Protein AF-A0A9E5D5Z5-F1 (afdb_monomer)

Foldseek 3Di:
DLLLVLLLLVLCCLVPVVSVVCPVCSLVSLLVVLVVLVVVLCCCCVVPQNVDPCVLLQWDQDPVVRDIDRPFVCNNVLSVLSVVLNVLSVVLNVCSDPVNCVVCDPPRNVVSVVCSVSSLVSVLVSVCCVQPPRQDDDPPDDRDDHDPCNVVSVVSSVVSVVSVVVSVVVVVVVVVVVVVVD

Sequence (182 aa):
MLLYMALALGPAVRFMPRAGVFLRYRRELGIWFGIFAIAHTIIILDGWVLWDFYQFMGYQYIPAIDQTVRMESGFGMANILGLMAVLIALPLMATSTDWATRALGASAWKFIHYGSYTIFYAVALHTAYFLYIHYTMSFHRTVPDPNWFQIPFAVLTAALVAAQVGGFFKTVASHRRGARRA

Radius of gyration: 20.44 Å; Cα contacts (8 Å, |Δi|>4): 149; chains: 1; bounding box: 53×38×60 Å

Solvent-accessible surface area (backbone atoms only — not comparable to full-atom values): 9971 Å² total; per-residue (Å²): 108,46,60,56,53,40,55,43,50,60,36,43,28,75,78,38,63,80,52,50,73,58,54,75,49,34,59,59,31,44,39,52,36,37,52,51,46,52,52,51,49,51,49,42,36,63,75,70,32,63,77,36,69,52,43,48,46,22,33,47,75,39,78,94,74,74,43,75,43,73,80,39,89,62,42,24,59,33,44,51,31,44,52,52,27,44,63,56,32,48,60,46,41,74,47,69,42,74,66,44,40,64,74,56,31,71,67,57,42,47,56,56,52,53,46,55,58,56,30,48,57,27,42,51,52,26,51,46,38,61,68,69,52,69,62,46,86,46,100,89,52,83,60,68,81,83,63,81,60,46,63,59,50,51,52,54,51,52,50,48,52,51,39,49,53,52,46,49,53,53,52,55,52,50,51,56,55,51,68,73,74,110

Mean predicted aligned error: 4.46 Å

pLDDT: mean 93.33, std 5.99, range [57.66, 98.5]

Nearest PDB structures (foldseek):
  6hcy-assembly1_A  TM=6.129E-01  e=4.966E-02  Homo sapiens

Structure (mmCIF, N/CA/C/O backbone):
data_AF-A0A9E5D5Z5-F1
#
_entry.id   AF-A0A9E5D5Z5-F1
#
loop_
_atom_site.group_PDB
_atom_site.id
_atom_site.type_symbol
_atom_site.label_atom_id
_atom_site.label_alt_id
_atom_site.label_comp_id
_atom_site.label_asym_id
_atom_site.label_entity_id
_atom_site.label_seq_id
_atom_site.pdbx_PDB_ins_code
_atom_site.Cartn_x
_atom_site.Cartn_y
_atom_site.Cartn_z
_atom_site.occupancy
_atom_site.B_iso_or_equiv
_atom_site.auth_seq_id
_atom_site.auth_comp_id
_atom_site.auth_asym_id
_atom_site.auth_atom_id
_atom_site.pdbx_PDB_model_num
ATOM 1 N N . MET A 1 1 ? 5.394 -5.519 4.945 1.00 88.12 1 MET A N 1
ATOM 2 C CA . MET A 1 1 ? 5.258 -6.132 6.292 1.00 88.12 1 MET A CA 1
ATOM 3 C C . MET A 1 1 ? 4.646 -5.190 7.331 1.00 88.12 1 MET A C 1
ATOM 5 O O . MET A 1 1 ? 3.652 -5.567 7.934 1.00 88.12 1 MET A O 1
ATOM 9 N N . LEU A 1 2 ? 5.154 -3.963 7.517 1.00 95.25 2 LEU A N 1
ATOM 10 C CA . LEU A 1 2 ? 4.625 -3.003 8.511 1.00 95.25 2 LEU A CA 1
ATOM 11 C C . LEU A 1 2 ? 3.111 -2.743 8.389 1.00 95.25 2 LEU A C 1
ATOM 13 O O . LEU A 1 2 ? 2.386 -2.841 9.376 1.00 95.25 2 LEU A 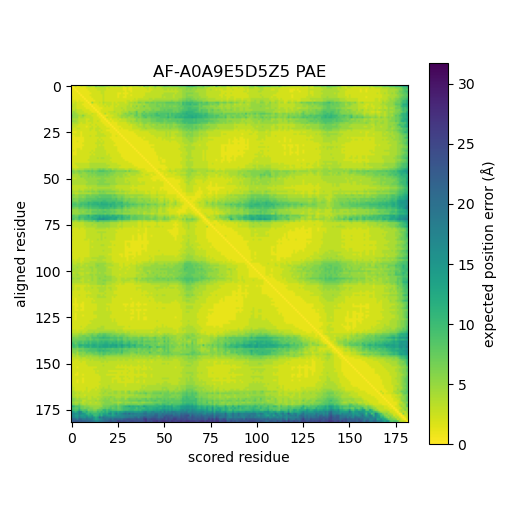O 1
ATOM 17 N N . LEU A 1 3 ? 2.620 -2.517 7.163 1.00 95.25 3 LEU A N 1
ATOM 18 C CA . LEU A 1 3 ? 1.189 -2.345 6.886 1.00 95.25 3 LEU A CA 1
ATOM 19 C C . LEU A 1 3 ? 0.346 -3.553 7.326 1.00 95.25 3 LEU A C 1
ATOM 21 O O . LEU A 1 3 ? -0.716 -3.387 7.920 1.00 95.25 3 LEU A O 1
ATOM 25 N N . TYR A 1 4 ? 0.837 -4.770 7.075 1.00 94.75 4 TYR A N 1
ATOM 26 C CA . TYR A 1 4 ? 0.142 -6.004 7.448 1.00 94.75 4 TYR A CA 1
ATOM 27 C C . TYR A 1 4 ? 0.024 -6.115 8.966 1.00 94.75 4 TYR A C 1
ATOM 29 O O . TYR A 1 4 ? -1.051 -6.427 9.465 1.00 94.75 4 TYR A O 1
ATOM 37 N N . MET A 1 5 ? 1.088 -5.785 9.705 1.00 94.88 5 MET A N 1
ATOM 38 C CA . MET A 1 5 ? 1.044 -5.750 11.168 1.00 94.88 5 MET A CA 1
ATOM 39 C C . MET A 1 5 ? 0.038 -4.705 11.667 1.00 94.88 5 MET A C 1
ATOM 41 O O . MET A 1 5 ? -0.834 -5.035 12.468 1.00 94.88 5 MET A O 1
ATOM 45 N N . ALA A 1 6 ? 0.080 -3.477 11.139 1.00 95.19 6 ALA A N 1
ATOM 46 C CA . ALA A 1 6 ? -0.838 -2.405 11.536 1.00 95.19 6 ALA A CA 1
ATOM 47 C C . ALA A 1 6 ? -2.323 -2.753 11.298 1.00 95.19 6 ALA A C 1
ATOM 49 O O . ALA A 1 6 ? -3.194 -2.360 12.085 1.00 95.19 6 ALA A O 1
ATOM 50 N N . LEU A 1 7 ? -2.622 -3.490 10.224 1.00 94.69 7 LEU A N 1
ATOM 51 C CA . LEU A 1 7 ? -3.979 -3.916 9.880 1.00 94.69 7 LEU A CA 1
ATOM 52 C C . LEU A 1 7 ? -4.413 -5.190 10.608 1.00 94.69 7 LEU A C 1
ATOM 54 O O . LEU A 1 7 ? -5.585 -5.295 10.965 1.00 94.69 7 LEU A O 1
ATOM 58 N N . ALA A 1 8 ? -3.497 -6.121 10.883 1.00 94.44 8 ALA A N 1
ATOM 59 C CA . ALA A 1 8 ? -3.785 -7.356 11.613 1.00 94.44 8 ALA A CA 1
ATOM 60 C C . ALA A 1 8 ? -4.204 -7.097 13.067 1.00 94.44 8 ALA A C 1
ATOM 62 O O . ALA A 1 8 ? -5.027 -7.834 13.610 1.00 94.44 8 ALA A O 1
ATOM 63 N N . LEU A 1 9 ? -3.702 -6.019 13.681 1.00 92.50 9 LEU A N 1
ATOM 64 C CA . LEU A 1 9 ? -4.048 -5.638 15.053 1.00 92.50 9 LEU A CA 1
ATOM 65 C C . LEU A 1 9 ? -5.561 -5.451 15.267 1.00 92.50 9 LEU A C 1
ATOM 67 O O . LEU A 1 9 ? -6.079 -5.818 16.319 1.00 92.50 9 LEU A O 1
ATOM 71 N N . GLY A 1 10 ? -6.293 -4.933 14.275 1.00 88.31 10 GLY A N 1
ATOM 72 C CA . GLY A 1 10 ? -7.742 -4.722 14.382 1.00 88.31 10 GLY A CA 1
ATOM 73 C C . GLY A 1 10 ? -8.525 -6.033 14.556 1.00 88.31 10 GLY A C 1
ATOM 74 O O . GLY A 1 10 ? -9.195 -6.214 15.578 1.00 88.31 10 GLY A O 1
ATOM 75 N N . PRO A 1 11 ? -8.450 -6.968 13.592 1.00 88.75 11 PRO A N 1
ATOM 76 C CA . PRO A 1 11 ? -9.036 -8.298 13.724 1.00 88.75 11 PRO A CA 1
ATOM 77 C C . PRO A 1 11 ? -8.491 -9.085 14.921 1.00 88.75 11 PRO A C 1
ATOM 79 O O . PRO A 1 11 ? -9.279 -9.719 15.622 1.00 88.75 11 PRO A O 1
ATOM 82 N N . ALA A 1 12 ? -7.186 -9.010 15.209 1.00 89.81 12 ALA A N 1
ATOM 83 C CA . ALA A 1 12 ? -6.567 -9.752 16.308 1.00 89.81 12 ALA A CA 1
ATOM 84 C C . ALA A 1 12 ? -7.240 -9.463 17.658 1.00 89.81 12 ALA A C 1
ATOM 86 O O . ALA A 1 12 ? -7.574 -10.396 18.384 1.00 89.81 12 ALA A O 1
ATOM 87 N N . VAL A 1 13 ? -7.540 -8.195 17.956 1.00 89.62 13 VAL A N 1
ATOM 88 C CA . VAL A 1 13 ? -8.229 -7.799 19.199 1.00 89.62 13 VAL A CA 1
ATOM 89 C C . VAL A 1 13 ? -9.655 -8.345 19.274 1.00 89.62 13 VAL A C 1
ATOM 91 O O . VAL A 1 13 ? -10.139 -8.666 20.359 1.00 89.62 13 VAL A O 1
ATOM 94 N N . ARG A 1 14 ? -10.337 -8.512 18.132 1.00 85.38 14 ARG A N 1
ATOM 95 C CA . ARG A 1 14 ? -11.689 -9.095 18.109 1.00 85.38 14 ARG A CA 1
ATOM 96 C C . ARG A 1 14 ? -11.686 -10.566 18.498 1.00 85.38 14 ARG A C 1
ATOM 98 O O . ARG A 1 14 ? -12.662 -11.021 19.095 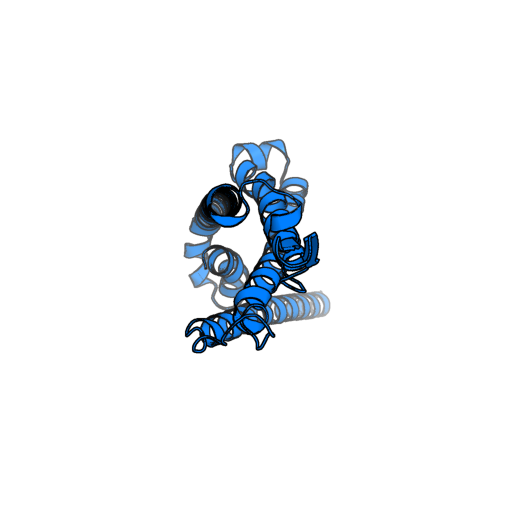1.00 85.38 14 ARG A O 1
ATOM 105 N N . PHE A 1 15 ? -10.654 -11.318 18.131 1.00 87.31 15 PHE A N 1
ATOM 106 C CA . PHE A 1 15 ? -10.542 -12.741 18.467 1.00 87.31 15 PHE A CA 1
ATOM 107 C C . PHE A 1 15 ? -9.870 -12.962 19.823 1.00 87.31 15 PHE A C 1
ATOM 109 O O . PHE A 1 15 ? -10.310 -13.818 20.584 1.00 87.31 15 PHE A O 1
ATOM 116 N N . MET A 1 16 ? -8.871 -12.146 20.153 1.00 89.81 16 MET A N 1
ATOM 117 C CA . MET A 1 16 ? -8.093 -12.222 21.382 1.00 89.81 16 MET A CA 1
ATOM 118 C C . MET A 1 16 ? -8.001 -10.832 22.034 1.00 89.81 16 MET A C 1
ATOM 120 O O . MET A 1 16 ? -7.098 -10.062 21.707 1.00 89.81 16 MET A O 1
ATOM 124 N N . PRO A 1 17 ? -8.876 -10.505 23.007 1.00 87.94 17 PRO A N 1
ATOM 125 C CA . PRO A 1 17 ? -8.892 -9.187 23.652 1.00 87.94 17 PRO A CA 1
ATOM 126 C C . PRO A 1 17 ? -7.551 -8.773 24.278 1.00 87.94 17 PRO A C 1
ATOM 128 O O . PRO A 1 17 ? -7.203 -7.595 24.270 1.00 87.94 17 PRO A O 1
ATOM 131 N N . ARG A 1 18 ? -6.748 -9.743 24.748 1.00 92.06 18 ARG A N 1
ATOM 132 C CA . ARG A 1 18 ? -5.392 -9.509 25.286 1.00 92.06 18 ARG A CA 1
ATOM 133 C C . ARG A 1 18 ? -4.438 -8.859 24.276 1.00 92.06 18 ARG A C 1
ATOM 135 O O . ARG A 1 18 ? -3.531 -8.141 24.684 1.00 92.06 18 ARG A O 1
ATOM 142 N N . ALA A 1 19 ? -4.669 -9.037 22.973 1.00 90.38 19 ALA A N 1
ATOM 143 C CA . ALA A 1 19 ? -3.894 -8.371 21.927 1.00 90.38 19 ALA A CA 1
ATOM 144 C C . ALA A 1 19 ? -4.077 -6.840 21.927 1.00 90.38 19 ALA A C 1
ATOM 146 O O . ALA A 1 19 ? -3.319 -6.137 21.260 1.00 90.38 19 ALA A O 1
ATOM 147 N N . GLY A 1 20 ? -5.045 -6.308 22.689 1.00 90.06 20 GLY A N 1
ATOM 148 C CA . GLY A 1 20 ? -5.313 -4.874 22.806 1.00 90.06 20 GLY A CA 1
ATOM 149 C C . GLY A 1 20 ? -4.102 -4.056 23.254 1.00 90.06 20 GLY A C 1
ATOM 150 O O . GLY A 1 20 ? -3.963 -2.911 22.836 1.00 90.06 20 GLY A O 1
ATOM 151 N N . VAL A 1 21 ? -3.175 -4.658 24.008 1.00 93.00 21 VAL A N 1
ATOM 152 C CA . VAL A 1 21 ? -1.918 -4.013 24.429 1.00 93.00 21 VAL A CA 1
ATOM 153 C C . VAL A 1 21 ? -1.089 -3.545 23.230 1.00 93.00 21 VAL A C 1
ATOM 155 O O . VAL A 1 21 ? -0.435 -2.508 23.300 1.00 93.00 21 VAL A O 1
ATOM 158 N N . PHE A 1 22 ? -1.147 -4.262 22.104 1.00 93.94 22 PHE A N 1
ATOM 159 C CA . PHE A 1 22 ? -0.379 -3.923 20.908 1.00 93.94 22 PHE A CA 1
ATOM 160 C C . PHE A 1 22 ? -1.012 -2.814 20.062 1.00 93.94 22 PHE A C 1
ATOM 162 O O . PHE A 1 22 ? -0.335 -2.264 19.196 1.00 93.94 22 PHE A O 1
ATOM 169 N N . LEU A 1 23 ? -2.269 -2.428 20.321 1.00 91.81 23 LEU A N 1
ATOM 170 C CA . LEU A 1 23 ? -2.923 -1.329 19.599 1.00 91.81 23 LEU A CA 1
ATOM 171 C C . LEU A 1 23 ? -2.164 -0.010 19.731 1.00 91.81 23 LEU A C 1
ATOM 173 O O . LEU A 1 23 ? -2.209 0.796 18.802 1.00 91.81 23 LEU A O 1
ATOM 177 N N . ARG A 1 24 ? -1.441 0.182 20.843 1.00 92.75 24 ARG A N 1
ATOM 178 C CA . ARG A 1 24 ? -0.617 1.374 21.059 1.00 92.75 24 ARG A CA 1
ATOM 179 C C . ARG A 1 24 ? 0.425 1.577 19.965 1.00 92.75 24 ARG A C 1
ATOM 181 O O . ARG A 1 24 ? 0.663 2.717 19.630 1.00 92.75 24 ARG A O 1
ATOM 188 N N . TYR A 1 25 ? 0.942 0.492 19.374 1.00 95.06 25 TYR A N 1
ATOM 189 C CA . TYR A 1 25 ? 1.969 0.523 18.325 1.00 95.06 25 TYR A CA 1
ATOM 190 C C . TYR A 1 25 ? 1.410 0.727 16.911 1.00 95.06 25 TYR A C 1
ATOM 192 O O . TYR A 1 25 ? 2.160 0.810 15.936 1.00 95.06 25 TYR A O 1
ATOM 200 N N . ARG A 1 26 ? 0.080 0.732 16.746 1.00 94.81 26 ARG A N 1
ATOM 201 C CA . ARG A 1 26 ? -0.548 0.789 15.419 1.00 94.81 26 ARG A CA 1
ATOM 202 C C . ARG A 1 26 ? -0.194 2.080 14.680 1.00 94.81 26 ARG A C 1
ATOM 204 O O . ARG A 1 26 ? -0.072 2.058 13.456 1.00 94.81 26 ARG A O 1
ATOM 211 N N . ARG A 1 27 ? -0.057 3.188 15.412 1.00 94.50 27 ARG A N 1
ATOM 212 C CA . ARG A 1 27 ? 0.261 4.505 14.849 1.00 94.50 27 ARG A CA 1
ATOM 213 C C . ARG A 1 27 ? 1.695 4.530 14.327 1.00 94.50 27 ARG A C 1
ATOM 215 O O . ARG A 1 27 ? 1.919 4.886 13.177 1.00 94.50 27 ARG A O 1
ATOM 222 N N . GLU A 1 28 ? 2.637 4.078 15.138 1.00 96.50 28 GLU A N 1
ATOM 223 C CA . GLU A 1 28 ? 4.066 4.018 14.844 1.00 96.50 28 GLU A CA 1
ATOM 224 C C . GLU A 1 28 ? 4.329 3.094 13.656 1.00 96.50 28 GLU A C 1
ATOM 226 O O . GLU A 1 28 ? 5.042 3.475 12.732 1.00 96.50 28 GLU A O 1
ATOM 231 N N . LEU A 1 29 ? 3.689 1.918 13.618 1.00 97.25 29 LEU A N 1
ATOM 232 C CA . LEU A 1 29 ? 3.767 1.008 12.471 1.00 97.25 29 LEU A CA 1
ATOM 233 C C . LEU A 1 29 ? 3.272 1.667 11.174 1.00 97.25 29 LEU A C 1
ATOM 235 O O . LEU A 1 29 ? 3.865 1.453 10.117 1.00 97.25 29 LEU A O 1
ATOM 239 N N . GLY A 1 30 ? 2.199 2.459 11.249 1.00 97.06 30 GLY A N 1
ATOM 240 C CA . GLY A 1 30 ? 1.661 3.205 10.110 1.00 97.06 30 GLY A CA 1
ATOM 241 C C . GLY A 1 30 ? 2.592 4.321 9.631 1.00 97.06 30 GLY A C 1
ATOM 242 O O . GLY A 1 30 ? 2.800 4.459 8.427 1.00 97.06 30 GLY A O 1
ATOM 243 N N . ILE A 1 31 ? 3.194 5.071 10.557 1.00 97.56 31 ILE A N 1
ATOM 244 C CA . ILE A 1 31 ? 4.158 6.134 10.238 1.00 97.56 31 ILE A CA 1
ATOM 245 C C . ILE A 1 31 ? 5.408 5.541 9.588 1.00 97.56 31 ILE A C 1
ATOM 247 O O . ILE A 1 31 ? 5.799 5.977 8.509 1.00 97.56 31 ILE A O 1
ATOM 251 N N . TRP A 1 32 ? 5.993 4.499 10.185 1.00 98.19 32 TRP A N 1
ATOM 252 C CA . TRP A 1 32 ? 7.156 3.825 9.605 1.00 98.19 32 TRP A CA 1
ATOM 253 C C . TRP A 1 32 ? 6.845 3.216 8.242 1.00 98.19 32 TRP A C 1
ATOM 255 O O . TRP A 1 32 ? 7.664 3.318 7.334 1.00 98.19 32 TRP A O 1
ATOM 265 N N . PHE A 1 33 ? 5.656 2.633 8.062 1.00 98.12 33 PHE A N 1
ATOM 266 C CA . PHE A 1 33 ? 5.207 2.199 6.741 1.00 98.12 33 PHE A CA 1
ATOM 267 C C . PHE A 1 33 ? 5.228 3.355 5.729 1.00 98.12 33 PHE A C 1
ATOM 269 O O . PHE A 1 33 ? 5.775 3.176 4.645 1.00 98.12 33 PHE A O 1
ATOM 276 N N . GLY A 1 34 ? 4.685 4.524 6.086 1.00 98.00 34 GLY A N 1
ATOM 277 C CA . GLY A 1 34 ? 4.695 5.712 5.228 1.00 98.00 34 GLY A CA 1
ATOM 278 C C . GLY A 1 34 ? 6.111 6.170 4.869 1.00 98.00 34 GLY A C 1
ATOM 279 O O . GLY A 1 34 ? 6.409 6.354 3.692 1.00 98.00 34 GLY A O 1
ATOM 280 N N . ILE A 1 35 ? 7.005 6.261 5.858 1.00 98.44 35 ILE A N 1
ATOM 281 C CA . ILE A 1 35 ? 8.416 6.632 5.654 1.00 98.44 35 ILE A CA 1
ATOM 282 C C . ILE A 1 35 ? 9.102 5.663 4.684 1.00 98.44 35 ILE A C 1
ATOM 284 O O . ILE A 1 35 ? 9.705 6.097 3.704 1.00 98.44 35 ILE A O 1
ATOM 288 N N . PHE A 1 36 ? 8.980 4.351 4.910 1.00 98.31 36 PHE A N 1
ATOM 289 C CA . PHE A 1 36 ? 9.584 3.355 4.022 1.00 98.31 36 PHE A CA 1
ATOM 290 C C . PHE A 1 36 ? 8.957 3.351 2.627 1.00 98.31 36 PHE A C 1
ATOM 292 O O . PHE A 1 36 ? 9.668 3.114 1.656 1.00 98.31 36 PHE A O 1
ATOM 299 N N . ALA A 1 37 ? 7.659 3.635 2.501 1.00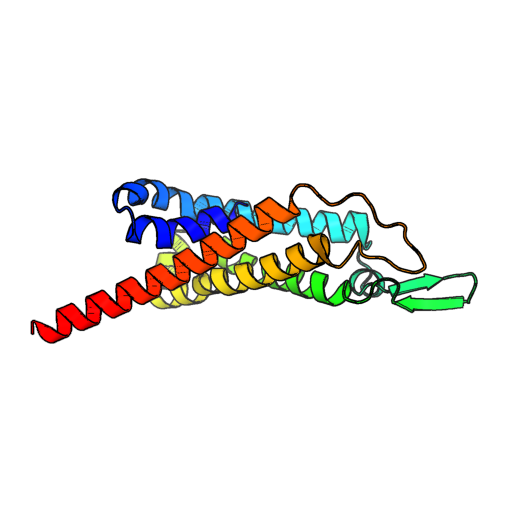 98.19 37 ALA A N 1
ATOM 300 C CA . ALA A 1 37 ? 6.999 3.741 1.203 1.00 98.19 37 ALA A CA 1
ATOM 301 C C . ALA A 1 37 ? 7.511 4.953 0.401 1.00 98.19 37 ALA A C 1
ATOM 303 O O . ALA A 1 37 ? 7.761 4.828 -0.798 1.00 98.19 37 ALA A O 1
ATOM 304 N N . ILE A 1 38 ? 7.739 6.096 1.058 1.00 98.31 38 ILE A N 1
ATOM 305 C CA . ILE A 1 38 ? 8.357 7.280 0.437 1.00 98.31 38 ILE A CA 1
ATOM 306 C C . ILE A 1 38 ? 9.792 6.967 0.016 1.00 98.31 38 ILE A C 1
ATOM 308 O O . ILE A 1 38 ? 10.144 7.184 -1.140 1.00 98.31 38 ILE A O 1
ATOM 312 N N . ALA A 1 39 ? 10.602 6.412 0.922 1.00 98.31 39 ALA A N 1
ATOM 313 C CA . ALA A 1 39 ? 11.986 6.054 0.626 1.00 98.31 39 ALA A CA 1
ATOM 314 C C . ALA A 1 39 ? 12.072 5.069 -0.548 1.00 98.31 39 ALA A C 1
ATOM 316 O O . ALA A 1 39 ? 12.823 5.298 -1.489 1.00 98.31 39 ALA A O 1
ATOM 317 N N . HIS A 1 40 ? 11.245 4.020 -0.540 1.00 97.25 40 HIS A N 1
ATOM 318 C CA . HIS A 1 40 ? 11.133 3.080 -1.652 1.00 97.25 40 HIS A CA 1
ATOM 319 C C . HIS A 1 40 ? 10.786 3.792 -2.966 1.00 97.25 40 HIS A C 1
ATOM 321 O O . HIS A 1 40 ? 11.447 3.558 -3.970 1.00 97.25 40 HIS A O 1
ATOM 327 N N . THR A 1 41 ? 9.806 4.699 -2.952 1.00 97.44 41 THR A N 1
ATOM 328 C CA . THR A 1 41 ? 9.408 5.460 -4.146 1.00 97.44 41 THR A CA 1
ATOM 329 C C . THR A 1 41 ? 10.564 6.287 -4.696 1.00 97.44 41 THR A C 1
ATOM 331 O O . THR A 1 41 ? 10.814 6.244 -5.895 1.00 97.44 41 THR A O 1
ATOM 334 N N . ILE A 1 42 ? 11.301 6.990 -3.833 1.00 97.62 42 ILE A N 1
ATOM 335 C CA . ILE A 1 42 ? 12.465 7.790 -4.238 1.00 97.62 42 ILE A CA 1
ATOM 336 C C . ILE A 1 42 ? 13.542 6.894 -4.855 1.00 97.62 42 ILE A C 1
ATOM 338 O O . ILE A 1 42 ? 14.045 7.212 -5.925 1.00 97.62 42 ILE A O 1
ATOM 342 N N . ILE A 1 43 ? 13.845 5.750 -4.233 1.00 97.19 43 ILE A N 1
ATOM 343 C CA . ILE A 1 43 ? 14.833 4.792 -4.754 1.00 97.19 43 ILE A CA 1
ATOM 344 C C . ILE A 1 43 ? 14.434 4.283 -6.144 1.00 97.19 43 ILE A C 1
ATOM 346 O O . ILE A 1 43 ? 15.295 4.139 -7.004 1.00 97.19 43 ILE A O 1
ATOM 350 N N . ILE A 1 44 ? 13.147 4.023 -6.391 1.00 95.31 44 ILE A N 1
ATOM 351 C CA . ILE A 1 44 ? 12.684 3.585 -7.714 1.00 95.31 44 ILE A CA 1
ATOM 352 C C . ILE A 1 44 ? 12.736 4.727 -8.734 1.00 95.31 44 ILE A C 1
ATOM 354 O O . ILE A 1 44 ? 13.218 4.515 -9.847 1.00 95.31 44 ILE A O 1
ATOM 358 N N . LEU A 1 45 ? 12.264 5.922 -8.370 1.00 95.44 45 LEU A N 1
ATOM 359 C CA . LEU A 1 45 ? 12.246 7.079 -9.268 1.00 95.44 45 LEU A CA 1
ATOM 360 C C . LEU A 1 45 ? 13.651 7.510 -9.679 1.00 95.44 45 LEU A C 1
ATOM 362 O O . LEU A 1 45 ? 13.878 7.751 -10.859 1.00 95.44 45 LEU A O 1
ATOM 366 N N . ASP A 1 46 ? 14.578 7.559 -8.730 1.00 95.75 46 ASP A N 1
ATOM 367 C CA . ASP A 1 46 ? 15.942 8.022 -8.964 1.00 95.75 46 ASP A CA 1
ATOM 368 C C . ASP A 1 46 ? 16.867 6.900 -9.447 1.00 95.75 46 ASP A C 1
ATOM 370 O O . ASP A 1 46 ? 17.672 7.098 -10.345 1.00 95.75 46 ASP A O 1
ATOM 374 N N . GLY A 1 47 ? 16.734 5.697 -8.886 1.00 92.12 47 GLY A N 1
ATOM 375 C CA . GLY A 1 47 ? 17.651 4.590 -9.156 1.00 92.12 47 GLY A CA 1
ATOM 376 C C . GLY A 1 47 ? 17.258 3.697 -10.329 1.00 92.12 47 GLY A C 1
ATOM 377 O O . GLY A 1 47 ? 18.130 3.024 -10.876 1.00 92.12 47 GLY A O 1
ATOM 378 N N . TRP A 1 48 ? 15.975 3.650 -10.712 1.00 90.25 48 TRP A N 1
ATOM 379 C CA . TRP A 1 48 ? 15.510 2.722 -11.750 1.00 90.25 48 TRP A CA 1
ATOM 380 C C . TRP A 1 48 ? 14.905 3.408 -12.970 1.00 90.25 48 TRP A C 1
ATOM 382 O O . TRP A 1 48 ? 15.321 3.109 -14.084 1.00 90.25 48 TRP A O 1
ATOM 392 N N . VAL A 1 49 ? 13.937 4.309 -12.777 1.00 93.00 49 VAL A N 1
ATOM 393 C CA . VAL A 1 49 ? 13.219 4.949 -13.900 1.00 93.00 49 VAL A CA 1
ATOM 394 C C . VAL A 1 49 ? 13.731 6.350 -14.234 1.00 93.00 49 VAL A C 1
ATOM 396 O O . VAL A 1 49 ? 13.232 6.964 -15.169 1.00 93.00 49 VAL A O 1
ATOM 399 N N . LEU A 1 50 ? 14.719 6.855 -13.486 1.00 94.12 50 LEU A N 1
ATOM 400 C CA . LEU A 1 50 ? 15.426 8.120 -13.731 1.00 94.12 50 LEU A CA 1
ATOM 401 C C . LEU A 1 50 ? 14.492 9.324 -13.943 1.00 94.12 50 LEU A C 1
ATOM 403 O O . LEU A 1 50 ? 14.744 10.173 -14.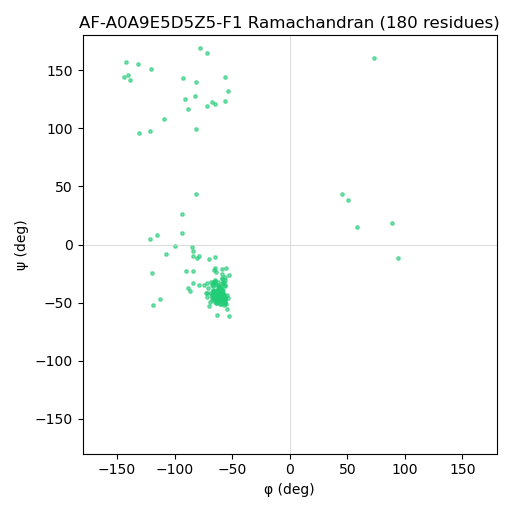795 1.00 94.12 50 LEU A O 1
ATOM 407 N N . TRP A 1 51 ? 13.395 9.383 -13.184 1.00 94.75 51 TRP A N 1
ATOM 408 C CA . TRP A 1 51 ? 12.348 10.408 -13.306 1.00 94.75 51 TRP A CA 1
ATOM 409 C C . TRP A 1 51 ? 11.682 10.498 -14.693 1.00 94.75 51 TRP A C 1
ATOM 411 O O . TRP A 1 51 ? 10.966 11.460 -14.976 1.00 94.75 51 TRP A O 1
ATOM 421 N N . ASP A 1 52 ? 11.855 9.485 -15.543 1.00 95.44 52 ASP A N 1
ATOM 422 C CA . ASP A 1 52 ? 11.270 9.423 -16.875 1.00 95.44 52 ASP A CA 1
ATOM 423 C C . ASP A 1 52 ? 9.896 8.736 -16.851 1.00 95.44 52 ASP A C 1
ATOM 425 O O . ASP A 1 52 ? 9.723 7.602 -16.388 1.00 95.44 52 ASP A O 1
ATOM 429 N N . PHE A 1 53 ? 8.888 9.434 -17.376 1.00 94.06 53 PHE A N 1
ATOM 430 C CA . PHE A 1 53 ? 7.512 8.940 -17.389 1.00 94.06 53 PHE A CA 1
ATOM 431 C C . PHE A 1 53 ? 7.328 7.710 -18.291 1.00 94.06 53 PHE A C 1
ATOM 433 O O . PHE A 1 53 ? 6.556 6.810 -17.951 1.00 94.06 53 PHE A O 1
ATOM 440 N N . TYR A 1 54 ? 8.028 7.632 -19.424 1.00 94.56 54 TYR A N 1
ATOM 441 C CA . TYR A 1 54 ? 7.935 6.487 -20.330 1.00 94.56 54 TYR A CA 1
ATOM 442 C C . TYR A 1 54 ? 8.508 5.233 -19.668 1.00 94.56 54 TYR A C 1
ATOM 444 O O . TYR A 1 54 ? 7.838 4.196 -19.652 1.00 94.56 54 TYR A O 1
ATOM 452 N N . GLN A 1 55 ? 9.675 5.337 -19.033 1.00 93.94 55 GLN A N 1
ATOM 453 C CA . GLN A 1 55 ? 10.277 4.243 -18.269 1.00 93.94 55 GLN A CA 1
ATOM 454 C C . GLN A 1 55 ? 9.405 3.831 -17.083 1.00 93.94 55 GLN A C 1
ATOM 456 O O . GLN A 1 55 ? 9.167 2.638 -16.887 1.00 93.94 55 GLN A O 1
ATOM 461 N N . PHE A 1 56 ? 8.832 4.793 -16.350 1.00 95.06 56 PHE A N 1
ATOM 462 C CA . PHE A 1 56 ? 7.853 4.520 -15.293 1.00 95.06 56 PHE A CA 1
ATOM 463 C C . PHE A 1 56 ? 6.648 3.720 -15.807 1.00 95.06 56 PHE A C 1
ATOM 465 O O . PHE A 1 56 ? 6.130 2.844 -15.111 1.00 95.06 56 PHE A O 1
ATOM 472 N N . MET A 1 57 ? 6.229 3.963 -17.047 1.00 95.62 57 MET A N 1
ATOM 473 C CA . MET A 1 57 ? 5.140 3.238 -17.700 1.00 95.62 57 MET A CA 1
ATOM 474 C C . MET A 1 57 ? 5.573 1.918 -18.371 1.00 95.62 57 MET A C 1
ATOM 476 O O . MET A 1 57 ? 4.714 1.180 -18.861 1.00 95.62 57 MET A O 1
ATOM 480 N N . GLY A 1 58 ? 6.866 1.576 -18.344 1.00 93.38 58 GLY A N 1
ATOM 481 C CA . GLY A 1 58 ? 7.428 0.335 -18.894 1.00 93.38 58 GLY A CA 1
ATOM 482 C C . GLY A 1 58 ? 7.838 0.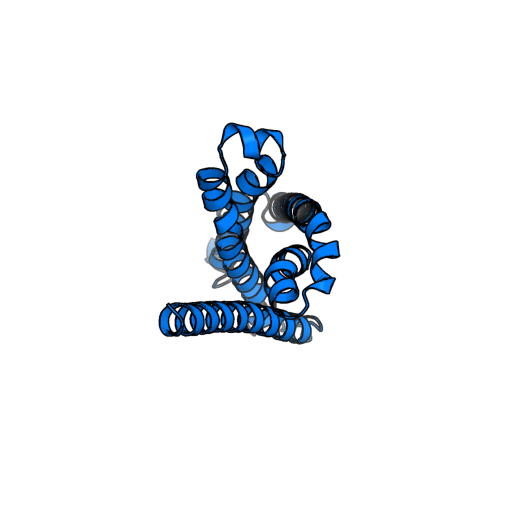416 -20.366 1.00 93.38 58 GLY A C 1
ATOM 483 O O . GLY A 1 58 ? 7.965 -0.620 -21.025 1.00 93.38 58 GLY A O 1
ATOM 484 N N . TYR A 1 59 ? 8.007 1.627 -20.894 1.00 94.12 59 TYR A N 1
ATOM 485 C CA . TYR A 1 59 ? 8.506 1.875 -22.242 1.00 94.12 59 TYR A CA 1
ATOM 486 C C . TYR A 1 59 ? 10.019 2.075 -22.244 1.00 94.12 59 TYR A C 1
ATOM 488 O O . TYR A 1 59 ? 10.579 2.682 -21.333 1.00 94.12 59 TYR A O 1
ATOM 496 N N . GLN A 1 60 ? 10.671 1.579 -23.291 1.00 92.62 60 GLN A N 1
ATOM 497 C CA . GLN A 1 60 ? 12.099 1.763 -23.524 1.00 92.62 60 GLN A CA 1
ATOM 498 C C . GLN A 1 60 ? 12.347 2.038 -25.006 1.00 92.62 60 GLN A C 1
ATOM 500 O O . GLN A 1 60 ? 11.693 1.456 -25.874 1.00 92.62 60 GLN A O 1
ATOM 505 N N . TYR A 1 61 ? 13.291 2.931 -25.286 1.00 92.75 61 TYR A N 1
ATOM 506 C CA . TYR A 1 61 ? 13.762 3.191 -26.640 1.00 92.75 61 TYR A CA 1
ATOM 507 C C . TYR A 1 61 ? 14.800 2.139 -27.038 1.00 92.75 61 TYR A C 1
ATOM 509 O O . TYR A 1 61 ? 15.76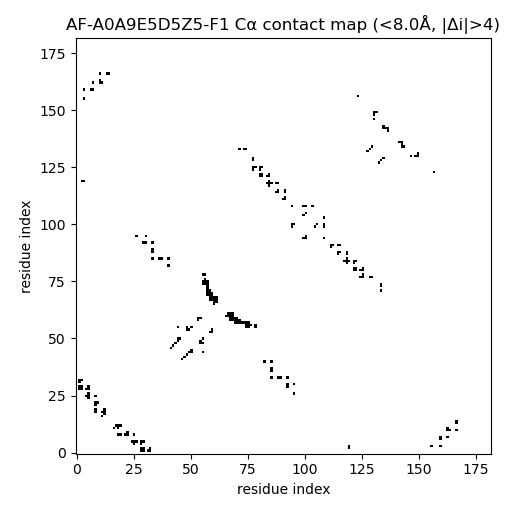6 1.917 -26.305 1.00 92.75 61 TYR A O 1
ATOM 517 N N . ILE A 1 62 ? 14.602 1.493 -28.188 1.00 92.50 62 ILE A N 1
ATOM 518 C CA . ILE A 1 62 ? 15.530 0.501 -28.738 1.00 92.50 62 ILE A CA 1
ATOM 519 C C . ILE A 1 62 ? 16.220 1.095 -29.972 1.00 92.50 62 ILE A C 1
ATOM 521 O O . ILE A 1 62 ? 15.595 1.166 -31.033 1.00 92.50 62 ILE A O 1
ATOM 525 N N . PRO A 1 63 ? 17.523 1.439 -29.885 1.00 94.38 63 PRO A N 1
ATOM 526 C CA . PRO A 1 63 ? 18.259 2.033 -31.003 1.00 94.38 63 PRO A CA 1
ATOM 527 C C . PRO A 1 63 ? 18.283 1.160 -32.263 1.00 94.38 63 PRO A C 1
ATOM 529 O O . PRO A 1 63 ? 18.259 1.675 -33.372 1.00 94.38 63 PRO A O 1
ATOM 532 N N . ALA A 1 64 ? 18.290 -0.169 -32.107 1.00 94.19 64 ALA A N 1
ATOM 533 C CA . ALA A 1 64 ? 18.364 -1.112 -33.227 1.00 94.19 64 ALA A CA 1
ATOM 534 C C . ALA A 1 64 ? 17.147 -1.068 -34.170 1.00 94.19 64 ALA A C 1
ATOM 536 O O . ALA A 1 64 ? 17.261 -1.476 -35.323 1.00 94.19 64 ALA A O 1
ATOM 537 N N . ILE A 1 65 ? 15.994 -0.602 -33.683 1.00 93.94 65 ILE A N 1
ATOM 538 C CA . ILE A 1 65 ? 14.753 -0.479 -34.464 1.00 93.94 65 ILE A CA 1
ATOM 539 C C . ILE A 1 65 ? 14.224 0.959 -34.498 1.00 93.94 65 ILE A C 1
ATOM 541 O O . ILE A 1 65 ? 13.134 1.177 -35.015 1.00 93.94 65 ILE A O 1
ATOM 545 N N . ASP A 1 66 ? 14.978 1.908 -33.931 1.00 94.81 66 ASP A N 1
ATOM 546 C CA . ASP A 1 66 ? 14.632 3.329 -33.793 1.00 94.81 66 ASP A CA 1
ATOM 547 C C . ASP A 1 66 ? 13.194 3.572 -33.296 1.00 94.81 66 ASP A C 1
ATOM 549 O O . ASP A 1 66 ? 12.441 4.393 -33.819 1.00 94.81 66 ASP A O 1
ATOM 553 N N . GLN A 1 67 ? 12.767 2.796 -32.297 1.00 95.06 67 GLN A N 1
ATOM 554 C CA . GLN A 1 67 ? 11.399 2.847 -31.781 1.00 95.06 67 GLN A CA 1
ATOM 555 C C . GLN A 1 67 ? 11.351 2.720 -30.263 1.00 95.06 67 GLN A C 1
ATOM 557 O O . GLN A 1 67 ? 12.113 1.974 -29.644 1.00 95.06 67 GLN A O 1
ATOM 562 N N . THR A 1 68 ? 10.384 3.420 -29.670 1.00 93.94 68 THR A N 1
ATOM 563 C CA . THR A 1 68 ? 10.000 3.249 -28.269 1.00 93.94 68 THR A CA 1
ATOM 564 C C . THR A 1 68 ? 8.945 2.163 -28.169 1.00 93.94 68 THR A C 1
ATOM 566 O O . THR A 1 68 ? 7.835 2.304 -28.683 1.00 93.94 68 THR A O 1
ATOM 569 N N . VAL A 1 69 ? 9.280 1.082 -27.477 1.00 92.31 69 VAL A N 1
ATOM 570 C CA . VAL A 1 69 ? 8.409 -0.083 -27.326 1.00 92.31 69 VAL A CA 1
ATOM 571 C C . VAL A 1 69 ? 8.102 -0.332 -25.858 1.00 92.31 69 VAL A C 1
ATOM 573 O O . VAL A 1 69 ? 8.890 -0.015 -24.965 1.00 92.31 69 VAL A O 1
ATOM 576 N N . ARG A 1 70 ? 6.930 -0.908 -25.590 1.00 91.44 70 ARG A N 1
ATOM 577 C CA . ARG A 1 70 ? 6.570 -1.339 -24.239 1.00 91.44 70 ARG A CA 1
ATOM 578 C C . ARG A 1 70 ? 7.211 -2.691 -23.959 1.00 91.44 70 ARG A C 1
ATOM 580 O O . ARG A 1 70 ? 6.671 -3.718 -24.364 1.00 91.44 70 ARG A O 1
ATOM 587 N N . MET A 1 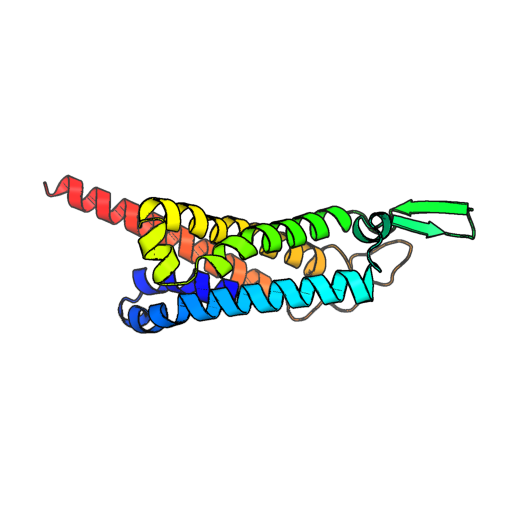71 ? 8.332 -2.672 -23.250 1.00 88.00 71 MET A N 1
ATOM 588 C CA . MET A 1 71 ? 9.084 -3.880 -22.906 1.00 88.00 71 MET A CA 1
ATOM 589 C C . MET A 1 71 ? 8.373 -4.716 -21.846 1.00 88.00 71 MET A C 1
ATOM 591 O O . MET A 1 71 ? 8.419 -5.940 -21.882 1.00 88.00 71 MET A O 1
ATOM 595 N N . GLU A 1 72 ? 7.667 -4.065 -20.923 1.00 84.75 72 GLU A N 1
ATOM 596 C CA . GLU A 1 72 ? 7.071 -4.729 -19.766 1.00 84.75 72 GLU A CA 1
ATOM 597 C C . GLU A 1 72 ? 5.556 -4.521 -19.727 1.00 84.75 72 GLU A C 1
ATOM 599 O O . GLU A 1 72 ? 5.046 -3.500 -19.252 1.00 84.75 72 GLU A O 1
ATOM 604 N N . SER A 1 73 ? 4.804 -5.504 -20.224 1.00 85.50 73 SER A N 1
ATOM 605 C CA . SER A 1 73 ? 3.343 -5.462 -20.144 1.00 85.50 73 SER A CA 1
ATOM 606 C C . SER A 1 73 ? 2.885 -5.531 -18.683 1.00 85.50 73 SER A C 1
ATOM 608 O O . SER A 1 73 ? 3.177 -6.488 -17.975 1.00 85.50 73 SER A O 1
ATOM 610 N N . GLY A 1 74 ? 2.153 -4.511 -18.227 1.00 90.38 74 GLY A N 1
ATOM 611 C CA . GLY A 1 74 ? 1.631 -4.421 -16.858 1.00 90.38 74 GLY A CA 1
ATOM 612 C C . GLY A 1 74 ? 2.508 -3.652 -15.865 1.00 90.38 74 GLY A C 1
ATOM 613 O O . GLY A 1 74 ? 2.007 -3.275 -14.807 1.00 90.38 74 GLY A O 1
ATOM 614 N N . PHE A 1 75 ? 3.755 -3.321 -16.218 1.00 94.00 75 PHE A N 1
ATOM 615 C CA . PHE A 1 75 ? 4.684 -2.622 -15.319 1.00 94.00 75 PHE A CA 1
ATOM 616 C C . PHE A 1 75 ? 4.180 -1.234 -14.926 1.00 94.00 75 PHE A C 1
ATOM 618 O O . PHE A 1 75 ? 4.069 -0.935 -13.740 1.00 94.00 75 PHE A O 1
ATOM 625 N N . GLY A 1 76 ? 3.747 -0.434 -15.906 1.00 95.31 76 GLY A N 1
ATOM 626 C CA . GLY A 1 76 ? 3.149 0.873 -15.634 1.00 95.31 76 GLY A CA 1
ATOM 627 C C . GLY A 1 76 ? 1.915 0.799 -14.727 1.00 95.31 76 GLY A C 1
ATOM 628 O O . GLY A 1 76 ? 1.773 1.609 -13.818 1.00 95.31 76 GLY A O 1
ATOM 629 N N . MET A 1 77 ? 1.049 -0.210 -14.898 1.00 95.94 77 MET A N 1
ATOM 630 C CA . MET A 1 77 ? -0.125 -0.384 -14.027 1.00 95.94 77 MET A CA 1
ATOM 631 C C . MET A 1 77 ? 0.279 -0.706 -12.586 1.00 95.94 77 MET A C 1
ATOM 633 O O . MET A 1 77 ? -0.274 -0.131 -11.648 1.00 95.94 77 MET A O 1
ATOM 637 N N . ALA A 1 78 ? 1.262 -1.589 -12.396 1.00 97.06 78 ALA A N 1
ATOM 638 C CA . ALA A 1 78 ? 1.786 -1.893 -11.070 1.00 97.06 78 ALA A CA 1
ATOM 639 C C . ALA A 1 78 ? 2.412 -0.652 -10.419 1.00 97.06 78 ALA A C 1
ATOM 641 O O . ALA A 1 78 ? 2.163 -0.389 -9.241 1.00 97.06 78 ALA A O 1
ATOM 642 N N . ASN A 1 79 ? 3.156 0.152 -11.177 1.00 97.06 79 ASN A N 1
ATOM 643 C CA . ASN A 1 79 ? 3.752 1.390 -10.681 1.00 97.06 79 ASN A CA 1
ATOM 644 C C . ASN A 1 79 ? 2.697 2.435 -10.297 1.00 97.06 79 ASN A C 1
ATOM 646 O O . ASN A 1 79 ? 2.819 3.054 -9.241 1.00 97.06 79 ASN A O 1
ATOM 650 N N . ILE A 1 80 ? 1.614 2.571 -11.069 1.00 97.62 80 ILE A N 1
ATOM 651 C CA . ILE A 1 80 ? 0.473 3.433 -10.717 1.00 97.62 80 ILE A CA 1
ATOM 652 C C . ILE A 1 80 ? -0.169 2.987 -9.398 1.00 97.62 80 ILE A C 1
ATOM 654 O O . ILE A 1 80 ? -0.466 3.832 -8.556 1.00 97.62 80 ILE A O 1
ATOM 658 N N . LEU A 1 81 ? -0.351 1.680 -9.173 1.00 98.31 81 LEU A N 1
ATOM 659 C CA . LEU A 1 81 ? -0.874 1.173 -7.898 1.00 98.31 81 LEU A CA 1
ATOM 660 C C . LEU A 1 81 ? 0.051 1.514 -6.720 1.00 98.31 81 LEU A C 1
ATOM 662 O O . LEU A 1 81 ? -0.433 1.925 -5.664 1.00 98.31 81 LEU A O 1
ATOM 666 N N . GLY A 1 82 ? 1.368 1.382 -6.907 1.00 98.00 82 GLY A N 1
ATOM 667 C CA . GLY A 1 82 ? 2.370 1.763 -5.907 1.00 98.00 82 GLY A CA 1
ATOM 668 C C . GLY A 1 82 ? 2.351 3.264 -5.603 1.00 98.00 82 GLY A C 1
ATOM 669 O O . GLY A 1 82 ? 2.282 3.661 -4.438 1.00 98.00 82 GLY A O 1
ATOM 670 N N . LEU A 1 83 ? 2.314 4.102 -6.642 1.00 98.00 83 LEU A N 1
ATOM 671 C CA . LEU A 1 83 ? 2.235 5.557 -6.513 1.00 98.00 83 LEU A CA 1
ATOM 672 C C . LEU A 1 83 ? 0.935 5.989 -5.826 1.00 98.00 83 LEU A C 1
ATOM 674 O O . LEU A 1 83 ? 0.966 6.776 -4.883 1.00 98.00 83 LEU A O 1
ATOM 678 N N . MET A 1 84 ? -0.204 5.424 -6.234 1.00 98.38 84 MET A N 1
ATOM 679 C CA . MET A 1 84 ? -1.499 5.673 -5.601 1.00 98.38 84 MET A CA 1
ATOM 680 C C . MET A 1 84 ? -1.461 5.322 -4.110 1.00 98.38 84 MET A C 1
ATOM 682 O O . MET A 1 84 ? -1.945 6.095 -3.283 1.00 98.38 84 MET A O 1
ATOM 686 N N . ALA A 1 85 ? -0.859 4.187 -3.742 1.00 98.50 85 ALA A N 1
ATOM 687 C CA . ALA A 1 85 ? -0.727 3.792 -2.345 1.00 98.50 85 ALA A CA 1
ATOM 688 C C . ALA A 1 85 ? 0.073 4.814 -1.522 1.00 98.50 85 ALA A C 1
ATOM 690 O O . ALA A 1 85 ? -0.340 5.152 -0.414 1.00 98.50 85 ALA A O 1
ATOM 691 N N . VAL A 1 86 ? 1.178 5.338 -2.058 1.00 98.31 86 VAL A N 1
ATOM 692 C CA . VAL A 1 86 ? 1.997 6.359 -1.382 1.00 98.31 86 VAL A CA 1
ATOM 693 C C . VAL A 1 86 ? 1.237 7.676 -1.265 1.00 98.31 86 VAL A C 1
ATOM 695 O O . VAL A 1 86 ? 1.182 8.243 -0.176 1.00 98.31 86 VAL A O 1
ATOM 698 N N . LEU A 1 87 ? 0.573 8.124 -2.333 1.00 98.31 87 LEU A N 1
ATOM 699 C CA . LEU A 1 87 ? -0.221 9.356 -2.327 1.00 98.31 87 LEU A CA 1
ATOM 700 C C . LEU A 1 87 ? -1.352 9.317 -1.293 1.00 98.31 87 LEU A C 1
ATOM 702 O O . LEU A 1 87 ? -1.603 10.321 -0.633 1.00 98.31 87 LEU A O 1
ATOM 706 N N . ILE A 1 88 ? -1.997 8.163 -1.101 1.00 98.44 88 ILE A N 1
ATOM 707 C CA . ILE A 1 88 ? -2.997 7.978 -0.039 1.00 98.44 88 ILE A CA 1
ATOM 708 C C . ILE A 1 88 ? -2.313 7.857 1.332 1.00 98.44 88 ILE A C 1
ATOM 710 O O . ILE A 1 88 ? -2.844 8.346 2.325 1.00 98.44 88 ILE A O 1
ATOM 714 N N . ALA A 1 89 ? -1.132 7.242 1.428 1.00 98.31 89 ALA A N 1
ATOM 715 C CA . ALA A 1 89 ? -0.416 7.095 2.696 1.00 98.31 89 ALA A CA 1
ATOM 716 C C . ALA A 1 89 ? 0.063 8.435 3.276 1.00 98.31 89 ALA A C 1
ATOM 718 O O . ALA A 1 89 ? 0.071 8.583 4.498 1.00 98.31 89 ALA A O 1
ATOM 719 N N . LEU A 1 90 ? 0.408 9.417 2.435 1.00 98.25 90 LEU A N 1
ATOM 720 C CA . LEU A 1 90 ? 0.858 10.748 2.862 1.00 98.25 90 LEU A CA 1
ATOM 721 C C . LEU A 1 90 ? -0.121 11.453 3.822 1.00 98.25 90 LEU A C 1
ATOM 723 O O . LEU A 1 90 ? 0.299 11.781 4.935 1.00 98.25 90 LEU A O 1
ATOM 727 N N . PRO A 1 91 ? -1.413 11.657 3.488 1.00 97.75 91 PRO A N 1
ATOM 728 C CA . PRO A 1 91 ? -2.359 12.272 4.415 1.00 97.75 91 PRO A CA 1
ATOM 729 C C . PRO A 1 91 ? -2.599 11.419 5.666 1.00 97.75 91 PRO A C 1
ATOM 731 O O . PRO A 1 91 ? -2.731 11.986 6.749 1.00 97.75 91 PRO A O 1
ATOM 734 N N . LEU A 1 92 ? -2.597 10.080 5.579 1.00 98.06 92 LEU A N 1
ATOM 735 C CA . LEU A 1 92 ? -2.698 9.221 6.771 1.00 98.06 92 LEU A CA 1
ATOM 736 C C . LEU A 1 92 ? -1.500 9.418 7.708 1.00 98.06 92 LEU A C 1
ATOM 738 O O . LEU A 1 92 ? -1.668 9.495 8.924 1.00 98.06 92 LEU A O 1
ATOM 742 N N . MET A 1 93 ? -0.291 9.505 7.156 1.00 97.25 93 MET A N 1
ATOM 743 C CA . MET A 1 93 ? 0.927 9.744 7.923 1.00 97.25 93 MET A CA 1
ATOM 744 C C . MET A 1 93 ? 0.903 11.143 8.552 1.00 97.25 93 MET A C 1
ATOM 746 O O . MET A 1 93 ? 1.114 11.270 9.756 1.00 97.25 93 MET A O 1
ATOM 750 N N . ALA A 1 94 ? 0.554 12.178 7.781 1.00 96.62 94 ALA A N 1
ATOM 751 C CA . ALA A 1 94 ? 0.469 13.559 8.264 1.00 96.62 94 ALA A CA 1
ATOM 752 C C . ALA A 1 94 ? -0.584 13.743 9.375 1.00 96.62 94 ALA A C 1
ATOM 754 O O . ALA A 1 94 ? -0.401 14.539 10.296 1.00 96.62 94 ALA A O 1
ATOM 755 N N . THR A 1 95 ? -1.675 12.974 9.326 1.00 97.12 95 THR A N 1
ATOM 756 C CA . THR A 1 95 ? -2.762 13.012 10.320 1.00 97.12 95 THR A CA 1
ATOM 757 C C . THR A 1 95 ? -2.604 11.991 11.452 1.00 97.12 95 THR A C 1
ATOM 759 O O . THR A 1 95 ? -3.486 11.857 12.304 1.00 97.12 95 THR A O 1
ATOM 762 N N . SER A 1 96 ? -1.449 11.325 11.547 1.00 95.44 96 SER A N 1
ATOM 763 C CA . SER A 1 96 ? -1.120 10.380 12.624 1.00 95.44 96 SER A CA 1
ATOM 764 C C . SER A 1 96 ? -0.634 11.076 13.907 1.00 95.44 96 SER A C 1
ATOM 766 O O . SER A 1 96 ? 0.319 10.631 14.542 1.00 95.44 96 SER A O 1
ATOM 768 N N . THR A 1 97 ? -1.295 12.163 14.316 1.00 94.56 97 THR A N 1
ATOM 769 C CA . THR A 1 97 ? -0.984 12.921 15.541 1.00 94.56 97 THR A CA 1
ATOM 770 C C . THR A 1 97 ? -2.238 13.209 16.366 1.00 94.56 97 THR A C 1
ATOM 772 O O . THR A 1 97 ? -3.359 13.275 15.848 1.00 94.56 97 THR A O 1
ATOM 775 N N . ASP A 1 98 ? -2.060 13.419 17.673 1.00 93.50 98 ASP A N 1
ATOM 776 C CA . ASP A 1 98 ? -3.178 13.773 18.562 1.00 93.50 98 ASP A CA 1
ATOM 777 C C . ASP A 1 98 ? -3.753 15.149 18.222 1.00 93.50 98 ASP A C 1
ATOM 779 O O . ASP A 1 98 ? -4.957 15.373 18.335 1.00 93.50 98 ASP A O 1
ATOM 783 N N . TRP A 1 99 ? -2.902 16.066 17.752 1.00 95.31 99 TRP A N 1
ATOM 784 C CA . TRP A 1 99 ? -3.342 17.360 17.247 1.00 95.31 99 TRP A CA 1
ATOM 785 C C . TRP A 1 99 ? -4.295 17.206 16.057 1.00 95.31 99 TRP A C 1
ATOM 787 O O . TRP A 1 99 ? -5.404 17.731 16.116 1.00 95.31 99 TRP A O 1
ATOM 797 N N . ALA A 1 100 ? -3.928 16.422 15.038 1.00 94.19 100 ALA A N 1
ATOM 798 C CA . ALA A 1 100 ? -4.775 16.211 13.863 1.00 94.19 100 ALA A CA 1
ATOM 799 C C . ALA A 1 100 ? -6.107 15.539 14.225 1.00 94.19 100 ALA A C 1
ATOM 801 O O . ALA A 1 100 ? -7.158 15.919 13.712 1.00 94.19 100 ALA A O 1
ATOM 802 N N . THR A 1 101 ? -6.077 14.586 15.162 1.00 92.81 101 THR A N 1
ATOM 803 C CA . THR A 1 101 ? -7.290 13.921 15.665 1.00 92.81 101 THR A CA 1
ATOM 804 C C . THR A 1 101 ? -8.252 14.922 16.317 1.00 92.81 101 THR A C 1
ATOM 806 O O . THR A 1 101 ? -9.462 14.848 16.096 1.00 92.81 101 THR A O 1
ATOM 809 N N . ARG A 1 102 ? -7.729 15.885 17.092 1.00 95.06 102 ARG A N 1
ATOM 810 C CA . ARG A 1 102 ? -8.530 16.950 17.720 1.00 95.06 102 ARG A CA 1
ATOM 811 C C . ARG A 1 102 ? -9.024 17.982 16.707 1.00 95.06 102 ARG A C 1
ATOM 813 O O . ARG A 1 102 ? -10.177 18.381 16.787 1.00 95.06 102 ARG A O 1
ATOM 820 N N . ALA A 1 103 ? -8.177 18.382 15.761 1.00 96.88 103 ALA A N 1
ATOM 821 C CA . ALA A 1 103 ? -8.496 19.407 14.769 1.00 96.88 103 ALA A CA 1
ATOM 822 C C . ALA A 1 103 ? -9.559 18.948 13.755 1.00 96.88 103 ALA A C 1
ATOM 824 O O . ALA A 1 103 ? -10.460 19.709 13.422 1.00 96.88 103 ALA A O 1
ATOM 825 N N . LEU A 1 104 ? -9.475 17.701 13.279 1.00 95.31 104 LEU A N 1
ATOM 826 C CA . LEU A 1 104 ? -10.411 17.141 12.293 1.00 95.31 104 LEU A CA 1
ATOM 827 C C . LEU A 1 104 ? -11.695 16.592 12.929 1.00 95.31 104 LEU A C 1
ATOM 829 O O . LEU A 1 104 ? -12.711 16.426 12.256 1.00 95.31 104 LEU A O 1
ATOM 833 N N . GLY A 1 105 ? -11.637 16.252 14.216 1.00 96.00 105 GLY A N 1
ATOM 834 C CA . GLY A 1 105 ? -12.675 15.483 14.886 1.00 96.00 105 GLY A CA 1
ATOM 835 C C . GLY A 1 105 ? -12.676 14.003 14.482 1.00 96.00 105 GLY A C 1
ATOM 836 O O . GLY A 1 105 ? -12.152 13.586 13.445 1.00 96.00 105 GLY A O 1
ATOM 837 N N . ALA A 1 106 ? -13.298 13.174 15.324 1.00 92.75 106 ALA A N 1
ATOM 838 C CA . ALA A 1 106 ? -13.206 11.717 15.216 1.00 92.75 106 ALA A CA 1
ATOM 839 C C . ALA A 1 106 ? -13.752 11.151 13.890 1.00 92.75 106 ALA A C 1
ATOM 841 O O . ALA A 1 106 ? -13.192 10.193 13.360 1.00 92.75 106 ALA A O 1
ATOM 842 N N . SER A 1 107 ? -14.833 11.726 13.348 1.00 95.31 107 SER A N 1
ATOM 843 C CA . SER A 1 107 ? -15.480 11.219 12.128 1.00 95.31 107 SER A CA 1
ATOM 844 C C . SER A 1 107 ? -14.625 11.455 10.878 1.00 95.31 107 SER A C 1
ATOM 846 O O . SER A 1 107 ? -14.306 10.504 10.163 1.00 95.31 107 SER A O 1
ATOM 848 N N . ALA A 1 108 ? -14.190 12.700 10.651 1.00 95.88 108 ALA A N 1
ATOM 849 C CA . ALA A 1 108 ? -13.385 13.055 9.484 1.00 95.88 108 ALA A CA 1
ATOM 850 C C . ALA A 1 108 ? -12.000 12.394 9.530 1.00 95.88 108 ALA A C 1
ATOM 852 O O . ALA A 1 108 ? -11.553 11.830 8.531 1.00 95.88 108 ALA A O 1
ATOM 853 N N . TRP A 1 109 ? -11.362 12.360 10.706 1.00 96.94 109 TRP A N 1
ATOM 854 C CA . TRP A 1 109 ? -10.109 11.628 10.897 1.00 96.94 109 TRP A CA 1
ATOM 855 C C . TRP A 1 109 ? -10.266 10.145 10.531 1.00 96.94 109 TRP A C 1
ATOM 857 O O . TRP A 1 109 ? -9.476 9.585 9.770 1.00 96.94 109 TRP A O 1
ATOM 867 N N . LYS A 1 110 ? -11.339 9.502 11.003 1.00 95.25 110 LYS A N 1
ATOM 868 C CA . LYS A 1 110 ? -11.606 8.093 10.697 1.00 95.25 110 LYS A CA 1
ATOM 869 C C . LYS A 1 110 ? -11.844 7.857 9.205 1.00 95.25 110 LYS A C 1
ATOM 871 O O . LYS A 1 110 ? -11.368 6.847 8.691 1.00 95.25 110 LYS A O 1
ATOM 876 N N . PHE A 1 111 ? -12.542 8.766 8.523 1.00 96.81 111 PHE A N 1
ATOM 877 C CA . PHE A 1 111 ? -12.752 8.693 7.076 1.00 96.81 111 PHE A CA 1
ATOM 878 C C . PHE A 1 111 ? -11.424 8.681 6.313 1.00 96.81 111 PHE A C 1
ATOM 880 O O . PHE A 1 111 ? -11.205 7.775 5.511 1.00 96.81 111 PHE A O 1
ATOM 887 N N . ILE A 1 112 ? -10.505 9.600 6.631 1.00 96.75 112 ILE A N 1
ATOM 888 C CA . ILE A 1 112 ? -9.158 9.620 6.036 1.00 96.75 112 ILE A CA 1
ATOM 889 C C . ILE A 1 112 ? -8.465 8.277 6.280 1.00 96.75 112 ILE A C 1
ATOM 891 O O . ILE A 1 112 ? -7.995 7.628 5.348 1.00 96.75 112 ILE A O 1
ATOM 895 N N . HIS A 1 113 ? -8.473 7.793 7.522 1.00 96.62 113 HIS A N 1
ATOM 896 C CA . HIS A 1 113 ? -7.787 6.554 7.883 1.00 96.62 113 HIS A CA 1
ATOM 897 C C . HIS A 1 113 ? -8.427 5.270 7.320 1.00 96.62 113 HIS A C 1
ATOM 899 O O . HIS A 1 113 ? -7.758 4.228 7.301 1.00 96.62 113 HIS A O 1
ATOM 905 N N . TYR A 1 114 ? -9.655 5.307 6.785 1.00 96.25 114 TYR A N 1
ATOM 906 C CA . TYR A 1 114 ? -10.186 4.197 5.980 1.00 96.25 114 TYR A CA 1
ATOM 907 C C . TYR A 1 114 ? -9.406 3.983 4.680 1.00 96.25 114 TYR A C 1
ATOM 909 O O . TYR A 1 114 ? -9.377 2.855 4.184 1.00 96.25 114 TYR A O 1
ATOM 917 N N . GLY A 1 115 ? -8.668 4.992 4.207 1.00 97.44 115 GLY A N 1
ATOM 918 C CA . GLY A 1 115 ? -7.716 4.852 3.105 1.00 97.44 115 GLY A CA 1
ATOM 919 C C . GLY A 1 115 ? -6.666 3.756 3.332 1.00 97.44 115 GLY A C 1
ATOM 920 O O . GLY A 1 115 ? -6.135 3.218 2.367 1.00 97.44 115 GLY A O 1
ATOM 921 N N . SER A 1 116 ? -6.424 3.332 4.581 1.00 97.19 116 SER A N 1
ATOM 922 C CA . SER A 1 116 ? -5.530 2.205 4.893 1.00 97.19 116 SER A CA 1
ATOM 923 C C . SER A 1 116 ? -5.954 0.880 4.247 1.00 97.19 116 SER A C 1
ATOM 925 O O . SER A 1 116 ? -5.087 0.079 3.896 1.00 97.19 116 SER A O 1
ATOM 927 N N . TYR A 1 117 ? -7.254 0.660 4.024 1.00 95.94 117 TYR A N 1
ATOM 928 C CA . TYR A 1 117 ? -7.733 -0.511 3.285 1.00 95.94 117 TYR A CA 1
ATOM 929 C C . TYR A 1 117 ? -7.440 -0.389 1.788 1.00 95.94 117 TYR A C 1
ATOM 931 O O . TYR A 1 117 ? -6.978 -1.350 1.180 1.00 95.94 117 TYR A O 1
ATOM 939 N N . THR A 1 118 ? -7.635 0.795 1.203 1.00 97.56 118 THR A N 1
ATOM 940 C CA . THR A 1 118 ? -7.281 1.055 -0.201 1.00 97.56 118 THR A CA 1
ATOM 941 C C . THR A 1 118 ? -5.785 0.864 -0.431 1.00 97.56 118 THR A C 1
ATOM 943 O O . THR A 1 118 ? -5.396 0.163 -1.362 1.00 97.56 118 THR A O 1
ATOM 946 N N . ILE A 1 119 ? -4.949 1.404 0.463 1.00 98.44 119 ILE A N 1
ATOM 947 C CA . ILE A 1 119 ? -3.495 1.200 0.451 1.00 98.44 119 ILE A CA 1
ATOM 948 C C . ILE A 1 119 ? -3.170 -0.293 0.507 1.00 98.44 119 ILE A C 1
ATOM 950 O O . ILE A 1 119 ? -2.341 -0.760 -0.265 1.00 98.44 119 ILE A O 1
ATOM 954 N N . PHE A 1 120 ? -3.822 -1.058 1.387 1.00 98.12 120 PHE A N 1
ATOM 955 C CA . PHE A 1 120 ? -3.586 -2.497 1.497 1.00 98.12 120 PHE A CA 1
ATOM 956 C C . PHE A 1 120 ? -3.823 -3.239 0.189 1.00 98.12 120 PHE A C 1
ATOM 958 O O . PHE A 1 120 ? -2.928 -3.954 -0.256 1.00 98.12 120 PHE A O 1
ATOM 965 N N . TYR A 1 121 ? -4.980 -3.052 -0.444 1.00 97.56 121 TYR A N 1
ATOM 966 C CA . TYR A 1 121 ? -5.271 -3.738 -1.701 1.00 97.56 121 TYR A CA 1
ATOM 967 C C . TYR A 1 121 ? -4.364 -3.260 -2.839 1.00 97.56 121 TYR A C 1
ATOM 969 O O . TYR A 1 121 ? -3.871 -4.089 -3.600 1.00 97.56 121 TYR A O 1
ATOM 977 N N . ALA A 1 122 ? -4.070 -1.959 -2.921 1.00 98.38 122 ALA A N 1
ATOM 978 C CA . ALA A 1 122 ? -3.160 -1.414 -3.927 1.00 98.38 122 ALA A CA 1
ATOM 979 C C . ALA A 1 122 ? -1.735 -1.972 -3.781 1.00 98.38 122 ALA A C 1
ATOM 981 O O . ALA A 1 122 ? -1.166 -2.458 -4.756 1.00 98.38 122 ALA A O 1
ATOM 982 N N . VAL A 1 123 ? -1.185 -1.978 -2.562 1.00 98.19 123 VAL A N 1
ATOM 983 C CA . VAL A 1 123 ? 0.145 -2.536 -2.269 1.00 98.19 123 VAL A CA 1
ATOM 984 C C . VAL A 1 123 ? 0.164 -4.045 -2.483 1.00 98.19 123 VAL A C 1
ATOM 986 O O . VAL A 1 123 ? 1.114 -4.550 -3.068 1.00 98.19 123 VAL A O 1
ATOM 989 N N . ALA A 1 124 ? -0.872 -4.776 -2.063 1.00 98.06 124 ALA A N 1
ATOM 990 C CA . ALA A 1 124 ? -0.945 -6.218 -2.279 1.00 98.06 124 ALA A CA 1
ATOM 991 C C . ALA A 1 124 ? -0.948 -6.563 -3.777 1.00 98.06 124 ALA A C 1
ATOM 993 O O . ALA A 1 124 ? -0.208 -7.450 -4.193 1.00 98.06 124 ALA A O 1
ATOM 994 N N . LEU A 1 125 ? -1.713 -5.840 -4.599 1.00 98.06 125 LEU A N 1
ATOM 995 C CA . LEU A 1 125 ? -1.728 -6.031 -6.053 1.00 98.06 125 LEU A CA 1
ATOM 996 C C . LEU A 1 125 ? -0.399 -5.627 -6.705 1.00 98.06 125 LEU A C 1
ATOM 998 O O . LEU A 1 125 ? 0.131 -6.381 -7.518 1.00 98.06 125 LEU A O 1
ATOM 1002 N N . HIS A 1 126 ? 0.166 -4.483 -6.311 1.00 98.00 126 HIS A N 1
ATOM 1003 C CA . HIS A 1 126 ? 1.488 -4.031 -6.748 1.00 98.00 126 HIS A CA 1
ATOM 1004 C C . HIS A 1 126 ? 2.563 -5.091 -6.450 1.00 98.00 126 HIS A C 1
ATOM 1006 O O . HIS A 1 126 ? 3.283 -5.522 -7.347 1.00 98.00 126 HIS A O 1
ATOM 1012 N N . THR A 1 127 ? 2.628 -5.590 -5.213 1.00 97.50 127 THR A N 1
ATOM 1013 C CA . THR A 1 127 ? 3.573 -6.641 -4.813 1.00 97.50 127 THR A CA 1
ATOM 1014 C C . THR A 1 127 ? 3.293 -7.969 -5.520 1.00 97.50 127 THR A C 1
ATOM 1016 O O . THR A 1 127 ? 4.236 -8.631 -5.946 1.00 97.50 127 THR A O 1
ATOM 1019 N N . ALA A 1 128 ? 2.027 -8.360 -5.691 1.00 97.19 128 ALA A N 1
ATOM 1020 C CA . ALA A 1 128 ? 1.669 -9.591 -6.391 1.00 97.19 128 ALA A CA 1
ATOM 1021 C C . ALA A 1 128 ? 2.123 -9.566 -7.857 1.00 97.19 128 ALA A C 1
ATOM 1023 O O . ALA A 1 128 ? 2.667 -10.557 -8.341 1.00 97.19 128 ALA A O 1
ATOM 1024 N N . TYR A 1 129 ? 1.977 -8.431 -8.547 1.00 96.62 129 TYR A N 1
ATOM 1025 C CA . TYR A 1 129 ? 2.504 -8.279 -9.900 1.00 96.62 129 TYR A CA 1
ATOM 1026 C C . TYR A 1 129 ? 4.013 -8.559 -9.941 1.00 96.62 129 TYR A C 1
ATOM 1028 O O . TYR A 1 129 ? 4.453 -9.400 -10.722 1.00 96.62 129 TYR A O 1
ATOM 1036 N N . PHE A 1 130 ? 4.802 -7.934 -9.064 1.00 94.94 130 PHE A N 1
ATOM 1037 C CA . PHE A 1 130 ? 6.256 -8.130 -9.053 1.00 94.94 130 PHE A CA 1
ATOM 1038 C C . PHE A 1 130 ? 6.693 -9.526 -8.603 1.00 94.94 130 PHE A C 1
ATOM 1040 O O . PHE A 1 130 ? 7.702 -10.027 -9.090 1.00 94.94 130 PHE A O 1
ATOM 1047 N N . LEU A 1 131 ? 5.944 -10.171 -7.706 1.00 95.56 131 LEU A N 1
ATOM 1048 C CA . LEU A 1 131 ? 6.279 -11.512 -7.227 1.00 95.56 131 LEU A CA 1
ATOM 1049 C C . LEU A 1 131 ? 5.892 -12.623 -8.206 1.00 95.56 131 LEU A C 1
ATOM 1051 O O . LEU A 1 131 ? 6.611 -13.617 -8.265 1.00 95.56 131 LEU A O 1
ATOM 1055 N N . TYR A 1 132 ? 4.785 -12.482 -8.939 1.00 94.19 132 TYR A N 1
ATOM 1056 C CA . TYR A 1 132 ? 4.191 -13.590 -9.701 1.00 94.19 132 TYR A CA 1
ATOM 1057 C C . TYR A 1 132 ? 4.100 -13.365 -11.206 1.00 94.19 132 TYR A C 1
ATOM 1059 O O . TYR A 1 132 ? 4.023 -14.339 -11.945 1.00 94.19 132 TYR A O 1
ATOM 1067 N N . ILE A 1 133 ? 4.061 -12.112 -11.666 1.00 92.94 133 ILE A N 1
ATOM 1068 C CA . ILE A 1 133 ? 3.759 -11.787 -13.067 1.00 92.94 133 ILE A CA 1
ATOM 1069 C C . ILE A 1 133 ? 4.982 -11.198 -13.764 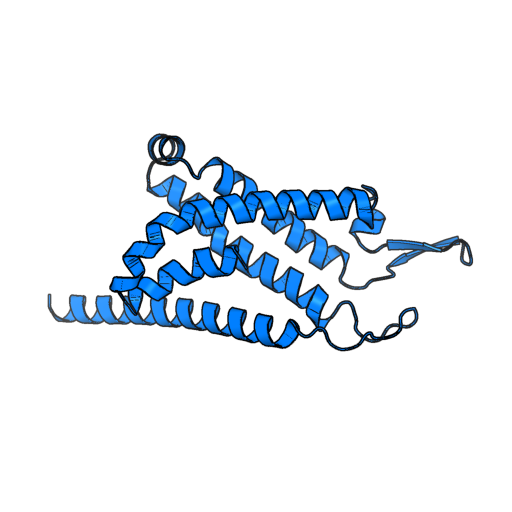1.00 92.94 133 ILE A C 1
ATOM 1071 O O . ILE A 1 133 ? 5.332 -11.637 -14.856 1.00 92.94 133 ILE A O 1
ATOM 1075 N N . HIS A 1 134 ? 5.658 -10.234 -13.139 1.00 91.88 134 HIS A N 1
ATOM 1076 C CA . HIS A 1 134 ? 6.715 -9.464 -13.789 1.00 91.88 134 HIS A CA 1
ATOM 1077 C C . HIS A 1 134 ? 7.852 -10.350 -14.311 1.00 91.88 134 HIS A C 1
ATOM 1079 O O . HIS A 1 134 ? 8.301 -10.173 -15.437 1.00 91.88 134 HIS A O 1
ATOM 1085 N N . TYR A 1 135 ? 8.284 -11.341 -13.530 1.00 88.94 135 TYR A N 1
ATOM 1086 C CA . TYR A 1 135 ? 9.393 -12.235 -13.883 1.00 88.94 135 TYR A CA 1
ATOM 1087 C C . TYR A 1 135 ? 8.950 -13.534 -14.575 1.00 88.94 135 TYR A C 1
ATOM 1089 O O . TYR A 1 135 ? 9.637 -14.547 -14.491 1.00 88.94 135 TYR A O 1
ATOM 1097 N N . THR A 1 136 ? 7.799 -13.524 -15.251 1.00 88.25 136 THR A N 1
ATOM 1098 C CA . THR A 1 136 ? 7.364 -14.651 -16.090 1.00 88.25 136 THR A CA 1
ATOM 1099 C C . THR A 1 136 ? 8.094 -14.665 -17.436 1.00 88.25 136 THR A C 1
ATOM 1101 O O . THR A 1 136 ? 8.817 -13.729 -17.785 1.00 88.25 136 THR A O 1
ATOM 1104 N N . MET A 1 137 ? 7.944 -15.764 -18.183 1.00 88.19 137 MET A N 1
ATOM 1105 C CA . MET A 1 137 ? 8.615 -15.956 -19.468 1.00 88.19 137 MET A CA 1
ATOM 1106 C C . MET A 1 137 ? 8.278 -14.813 -20.436 1.00 88.19 137 MET A C 1
ATOM 1108 O O . MET A 1 137 ? 7.110 -14.584 -20.745 1.00 88.19 137 MET A O 1
ATOM 1112 N N . SER A 1 138 ? 9.303 -14.125 -20.941 1.00 85.94 138 SER A N 1
ATOM 1113 C CA . SER A 1 138 ? 9.168 -13.121 -22.000 1.00 85.94 138 SER A CA 1
ATOM 1114 C C . SER A 1 138 ? 10.354 -13.194 -22.959 1.00 85.94 138 SER A C 1
ATOM 1116 O O . SER A 1 138 ? 11.422 -13.687 -22.606 1.00 85.94 138 SER A O 1
ATOM 1118 N N . PHE A 1 139 ? 10.167 -12.703 -24.184 1.00 86.88 139 PHE A N 1
ATOM 1119 C CA . PHE A 1 139 ? 11.124 -12.818 -25.291 1.00 86.88 139 PHE A CA 1
ATOM 1120 C C . PHE A 1 139 ? 12.507 -12.207 -24.997 1.00 86.88 139 PHE A C 1
ATOM 1122 O O . PHE A 1 139 ? 13.486 -12.567 -25.643 1.00 86.88 139 PHE A O 1
ATOM 1129 N N . HIS A 1 140 ? 12.593 -11.291 -24.031 1.00 84.81 140 HIS A N 1
ATOM 1130 C CA . HIS A 1 140 ? 13.790 -10.519 -23.692 1.00 84.81 140 HIS A CA 1
ATOM 1131 C C . HIS A 1 140 ? 14.353 -10.807 -22.293 1.00 84.81 140 HIS A C 1
ATOM 1133 O O . HIS A 1 140 ? 15.244 -10.087 -21.846 1.00 84.81 140 HIS A O 1
ATOM 1139 N N . ARG A 1 141 ? 13.840 -11.815 -21.571 1.00 83.75 141 ARG A N 1
ATOM 1140 C CA . ARG A 1 141 ? 14.324 -12.163 -20.221 1.00 83.75 141 ARG A CA 1
ATOM 1141 C C . ARG A 1 141 ? 14.303 -13.662 -19.960 1.00 83.75 141 ARG A C 1
ATOM 1143 O O . ARG A 1 141 ? 13.381 -14.371 -20.352 1.00 83.75 141 ARG A O 1
ATOM 1150 N N . THR A 1 142 ? 15.298 -14.126 -19.216 1.00 87.25 142 THR A N 1
ATOM 1151 C CA . THR A 1 142 ? 15.287 -15.454 -18.603 1.00 87.25 142 THR A CA 1
ATOM 1152 C C . THR A 1 142 ? 14.470 -15.417 -17.317 1.00 87.25 142 THR A C 1
ATOM 1154 O O . THR A 1 142 ? 14.568 -14.459 -16.550 1.00 87.25 142 THR A O 1
ATOM 1157 N N . VAL A 1 143 ? 13.684 -16.462 -17.066 1.00 90.75 143 VAL A N 1
ATOM 1158 C CA . VAL A 1 143 ? 12.913 -16.592 -15.824 1.00 90.75 143 VAL A CA 1
ATOM 1159 C C . VAL A 1 143 ? 13.880 -16.904 -14.674 1.00 90.75 143 VAL A C 1
ATOM 1161 O O . VAL A 1 143 ? 14.581 -17.913 -14.756 1.00 90.75 143 VAL A O 1
ATOM 1164 N N . PRO A 1 144 ? 13.967 -16.054 -13.635 1.00 90.00 144 PRO A N 1
ATOM 1165 C CA . PRO A 1 144 ? 14.772 -16.345 -12.455 1.00 90.00 144 PRO A CA 1
ATOM 1166 C C . PRO A 1 144 ? 14.124 -17.446 -11.607 1.00 90.00 144 PRO A C 1
ATOM 1168 O O . PRO A 1 144 ? 12.928 -17.722 -11.735 1.00 90.00 144 PRO A O 1
ATOM 1171 N N . ASP A 1 145 ? 14.897 -18.028 -10.687 1.00 92.31 145 ASP A N 1
ATOM 1172 C CA . ASP A 1 145 ? 14.351 -18.957 -9.698 1.00 92.31 145 ASP A CA 1
ATOM 1173 C C . ASP A 1 145 ? 13.207 -18.303 -8.896 1.00 92.31 145 ASP A C 1
ATOM 1175 O O . ASP A 1 145 ? 13.261 -17.100 -8.598 1.00 92.31 145 ASP A O 1
ATOM 1179 N N . PRO A 1 146 ? 12.163 -19.068 -8.518 1.00 90.75 146 PRO A N 1
ATOM 1180 C CA . PRO A 1 146 ? 11.038 -18.533 -7.766 1.00 90.75 146 PRO A CA 1
ATOM 1181 C C . PRO A 1 146 ? 11.480 -17.813 -6.491 1.00 90.75 146 PRO A C 1
ATOM 1183 O O . PRO A 1 146 ? 12.249 -18.334 -5.681 1.00 90.75 146 PRO A O 1
ATOM 1186 N N . ASN A 1 147 ? 10.942 -16.613 -6.275 1.00 93.88 147 ASN A N 1
ATOM 1187 C CA . ASN A 1 147 ? 11.237 -15.854 -5.069 1.00 93.88 147 ASN A CA 1
ATOM 1188 C C . ASN A 1 147 ? 10.637 -16.572 -3.847 1.00 93.88 147 ASN A C 1
ATOM 1190 O O . ASN A 1 147 ? 9.421 -16.760 -3.770 1.00 93.88 147 ASN A O 1
ATOM 1194 N N . TRP A 1 148 ? 11.477 -16.913 -2.863 1.00 95.50 148 TRP A N 1
ATOM 1195 C CA . TRP A 1 148 ? 11.070 -17.590 -1.623 1.00 95.50 148 TRP A CA 1
ATOM 1196 C C . TRP A 1 148 ? 9.919 -16.881 -0.891 1.00 95.50 148 TRP A C 1
ATOM 1198 O O . TRP A 1 148 ? 9.155 -17.514 -0.163 1.00 95.50 148 TRP A O 1
ATOM 1208 N N . PHE A 1 149 ? 9.776 -15.567 -1.090 1.00 95.50 149 PHE A N 1
ATOM 1209 C CA . PHE A 1 149 ? 8.766 -14.739 -0.447 1.00 95.50 149 PHE A CA 1
ATOM 1210 C C . PHE A 1 149 ? 7.370 -14.842 -1.076 1.00 95.50 149 PHE A C 1
ATOM 1212 O O . PHE A 1 149 ? 6.407 -14.370 -0.469 1.00 95.50 149 PHE A O 1
ATOM 1219 N N . GLN A 1 150 ? 7.218 -15.490 -2.237 1.00 96.38 150 GLN A N 1
ATOM 1220 C CA . GLN A 1 150 ? 5.915 -15.731 -2.866 1.00 96.38 150 GLN A CA 1
ATOM 1221 C C . GLN A 1 150 ? 4.942 -16.404 -1.882 1.00 96.38 150 GLN A C 1
ATOM 1223 O O . GLN A 1 150 ? 3.933 -15.810 -1.489 1.00 96.38 150 GLN A O 1
ATOM 1228 N N . ILE A 1 151 ? 5.278 -17.605 -1.401 1.00 96.81 151 ILE A N 1
ATOM 1229 C CA . ILE A 1 151 ? 4.390 -18.386 -0.525 1.00 96.81 151 ILE A CA 1
ATOM 1230 C C . ILE A 1 151 ? 4.069 -17.633 0.782 1.00 96.81 151 ILE A C 1
ATOM 1232 O O . ILE A 1 151 ? 2.880 -17.468 1.079 1.00 96.81 151 ILE A O 1
ATOM 1236 N N . PRO A 1 152 ? 5.053 -17.103 1.546 1.00 97.31 152 PRO A N 1
ATOM 1237 C CA . PRO A 1 152 ? 4.768 -16.287 2.726 1.00 97.31 152 PRO A CA 1
ATOM 1238 C C . PRO A 1 152 ? 3.842 -15.102 2.435 1.00 97.31 152 PRO A C 1
ATOM 1240 O O . PRO A 1 152 ? 2.900 -14.861 3.190 1.00 97.31 152 PRO A O 1
ATOM 1243 N N . PHE A 1 153 ? 4.062 -14.380 1.334 1.00 97.62 153 PHE A N 1
ATOM 1244 C CA . PHE A 1 153 ? 3.218 -13.253 0.946 1.00 97.62 153 PHE A CA 1
ATOM 1245 C C . PHE A 1 153 ? 1.769 -13.678 0.671 1.00 97.62 153 PHE A C 1
ATOM 1247 O O . PHE A 1 153 ? 0.839 -13.029 1.163 1.00 97.62 153 PHE A O 1
ATOM 1254 N N . ALA A 1 154 ? 1.561 -14.769 -0.074 1.00 97.69 154 ALA A N 1
ATOM 1255 C CA . ALA A 1 154 ? 0.225 -15.286 -0.367 1.00 97.69 154 ALA A CA 1
ATOM 1256 C C . ALA A 1 154 ? -0.510 -15.694 0.915 1.00 97.69 154 ALA A C 1
ATOM 1258 O O . ALA A 1 154 ? -1.644 -15.265 1.139 1.00 97.69 154 ALA A O 1
ATOM 1259 N N . VAL A 1 155 ? 0.159 -16.449 1.792 1.00 97.69 155 VAL A N 1
ATOM 1260 C CA . VAL A 1 155 ? -0.409 -16.903 3.070 1.00 97.69 155 VAL A CA 1
ATOM 1261 C C . VAL A 1 155 ? -0.762 -15.718 3.965 1.00 97.69 155 VAL A C 1
ATOM 1263 O O . VAL A 1 155 ? -1.879 -15.655 4.475 1.00 97.69 155 VAL A O 1
ATOM 1266 N N . LEU A 1 156 ? 0.140 -14.745 4.130 1.00 96.88 156 LEU A N 1
ATOM 1267 C CA . LEU A 1 156 ? -0.110 -13.559 4.956 1.00 96.88 156 LEU A CA 1
ATOM 1268 C C . LEU A 1 156 ? -1.275 -12.719 4.423 1.00 96.88 156 LEU A C 1
ATOM 1270 O O . LEU A 1 156 ? -2.090 -12.227 5.204 1.00 96.88 156 LEU A O 1
ATOM 1274 N N . THR A 1 157 ? -1.368 -12.561 3.102 1.00 97.88 157 THR A N 1
ATOM 1275 C CA . THR A 1 157 ? -2.448 -11.801 2.456 1.00 97.88 157 THR A CA 1
ATOM 1276 C C . THR A 1 157 ? -3.785 -12.504 2.632 1.00 97.88 157 THR A C 1
ATOM 1278 O O . THR A 1 157 ? -4.741 -11.879 3.096 1.00 97.88 157 THR A O 1
ATOM 1281 N N . ALA A 1 158 ? -3.841 -13.809 2.364 1.00 97.62 158 ALA A N 1
ATOM 1282 C CA . ALA A 1 158 ? -5.039 -14.615 2.567 1.00 97.62 158 ALA A CA 1
ATOM 1283 C C . ALA A 1 158 ? -5.477 -14.625 4.040 1.00 97.62 158 ALA A C 1
ATOM 1285 O O . ALA A 1 158 ? -6.651 -14.400 4.333 1.00 97.62 158 ALA A O 1
ATOM 1286 N N . ALA A 1 159 ? -4.541 -14.809 4.975 1.00 96.56 159 ALA A N 1
ATOM 1287 C CA . ALA A 1 159 ? -4.823 -14.814 6.407 1.00 96.56 159 ALA A CA 1
ATOM 1288 C C . ALA A 1 159 ? -5.374 -13.466 6.893 1.00 96.56 159 ALA A C 1
ATOM 1290 O O . ALA A 1 159 ? -6.344 -13.434 7.653 1.00 96.56 159 ALA A O 1
ATOM 1291 N N . LEU A 1 160 ? -4.801 -12.346 6.440 1.00 96.31 160 LEU A N 1
ATOM 1292 C CA . LEU A 1 160 ? -5.279 -11.018 6.817 1.00 96.31 160 LEU A CA 1
ATOM 1293 C C . LEU A 1 160 ? -6.682 -10.741 6.259 1.00 96.31 160 LEU A C 1
ATOM 1295 O O . LEU A 1 160 ? -7.542 -10.263 7.001 1.00 96.31 160 LEU A O 1
ATOM 1299 N N . VAL A 1 161 ? -6.940 -11.084 4.994 1.00 96.44 161 VAL A N 1
ATOM 1300 C CA . VAL A 1 161 ? -8.275 -10.958 4.385 1.00 96.44 161 VAL A CA 1
ATOM 1301 C C . VAL A 1 161 ? -9.287 -11.834 5.128 1.00 96.44 161 VAL A C 1
ATOM 1303 O O . VAL A 1 161 ? -10.342 -11.345 5.532 1.00 96.44 161 VAL A O 1
ATOM 1306 N N . ALA A 1 162 ? -8.949 -13.096 5.405 1.00 96.12 162 ALA A N 1
ATOM 1307 C CA . ALA A 1 162 ? -9.802 -14.005 6.165 1.00 96.12 162 ALA A CA 1
ATOM 1308 C C . ALA A 1 162 ? -10.100 -13.472 7.577 1.00 96.12 162 ALA A C 1
ATOM 1310 O O . ALA A 1 162 ? -11.245 -13.520 8.028 1.00 96.12 162 ALA A O 1
ATOM 1311 N N . ALA A 1 163 ? -9.106 -12.898 8.261 1.00 93.88 163 ALA A N 1
ATOM 1312 C CA . ALA A 1 163 ? -9.292 -12.293 9.576 1.00 93.88 163 ALA A CA 1
ATOM 1313 C C . ALA A 1 163 ? -10.214 -11.062 9.525 1.00 93.88 163 ALA A C 1
ATOM 1315 O O . ALA A 1 163 ? -11.066 -10.898 10.403 1.00 93.88 163 ALA A O 1
ATOM 1316 N N . GLN A 1 164 ? -10.088 -10.210 8.501 1.00 92.00 164 GLN A N 1
ATOM 1317 C CA . GLN A 1 164 ? -10.974 -9.058 8.297 1.00 92.00 164 GLN A CA 1
ATOM 1318 C C . GLN A 1 164 ? -12.421 -9.501 8.035 1.00 92.00 164 GLN A C 1
ATOM 1320 O O . GLN A 1 164 ? -13.343 -9.014 8.696 1.00 92.00 164 GLN A O 1
ATOM 1325 N N . VAL A 1 165 ? -12.615 -10.474 7.142 1.00 93.44 165 VAL A N 1
ATOM 1326 C CA . VAL A 1 165 ? -13.927 -11.046 6.801 1.00 93.44 165 VAL A CA 1
ATOM 1327 C C . VAL A 1 165 ? -14.560 -11.741 8.011 1.00 93.44 165 VAL A C 1
ATOM 1329 O O . VAL A 1 165 ? -15.705 -11.458 8.368 1.00 93.44 165 VAL A O 1
ATOM 1332 N N . GLY A 1 166 ? -13.810 -12.589 8.716 1.00 92.38 166 GLY A N 1
ATOM 1333 C CA . GLY A 1 166 ? -14.275 -13.243 9.942 1.00 92.38 166 GLY A CA 1
ATOM 1334 C C . GLY A 1 166 ? -14.616 -12.236 11.044 1.00 92.38 166 GLY A C 1
ATOM 1335 O O . GLY A 1 166 ? -15.635 -12.367 11.728 1.00 92.38 166 GLY A O 1
ATOM 1336 N N . GLY A 1 167 ? -13.811 -11.179 11.179 1.00 87.12 167 GLY A N 1
ATOM 1337 C CA . GLY A 1 167 ? -14.082 -10.064 12.079 1.00 87.12 167 GLY A CA 1
ATOM 1338 C C . GLY A 1 167 ? -15.401 -9.360 11.756 1.00 87.12 167 GLY A C 1
ATOM 1339 O O . GLY A 1 167 ? -16.154 -9.045 12.682 1.00 87.12 167 GLY A O 1
ATOM 1340 N N . PHE A 1 168 ? -15.701 -9.133 10.476 1.00 88.69 168 PHE A N 1
ATOM 1341 C CA . PHE A 1 168 ? -16.971 -8.563 10.018 1.00 88.69 168 PHE A CA 1
ATOM 1342 C C . PHE A 1 168 ? -18.160 -9.470 10.360 1.00 88.69 168 PHE A C 1
ATOM 1344 O O . PHE A 1 168 ? -19.104 -9.016 11.013 1.00 88.69 168 PHE A O 1
ATOM 1351 N N . PHE A 1 169 ? -18.091 -10.761 10.022 1.00 91.19 169 PHE A N 1
ATOM 1352 C CA . PHE A 1 169 ? -19.161 -11.712 10.337 1.00 91.19 169 PHE A CA 1
ATOM 1353 C C . PHE A 1 169 ? -19.432 -11.815 11.839 1.00 91.19 169 PHE A C 1
ATOM 1355 O O . PHE A 1 169 ? -20.593 -11.851 12.254 1.00 91.19 169 PHE A O 1
ATOM 1362 N N . LYS A 1 170 ? -18.385 -11.783 12.673 1.00 87.81 170 LYS A N 1
ATOM 1363 C CA . LYS A 1 170 ? -18.533 -11.754 14.135 1.00 87.81 170 LYS A CA 1
ATOM 1364 C C . LYS A 1 170 ? -19.325 -10.530 14.606 1.00 87.81 170 LYS A C 1
ATOM 1366 O O . LYS A 1 170 ? -20.199 -10.676 15.458 1.00 87.81 170 LYS A O 1
ATOM 1371 N N . THR A 1 171 ? -19.062 -9.351 14.037 1.00 85.94 171 THR A N 1
ATOM 1372 C CA . THR A 1 171 ? -19.809 -8.119 14.346 1.00 85.94 171 THR A CA 1
ATOM 1373 C C . THR A 1 171 ? -21.273 -8.223 13.927 1.00 85.94 171 THR A C 1
ATOM 1375 O O . THR A 1 171 ? -22.165 -7.905 14.713 1.00 85.94 171 THR A O 1
ATOM 1378 N N . VAL A 1 172 ? -21.552 -8.726 12.724 1.00 89.38 172 VAL A N 1
ATOM 1379 C CA . VAL A 1 172 ? -22.936 -8.932 12.266 1.00 89.38 172 VAL A CA 1
ATOM 1380 C C . VAL A 1 172 ? -23.676 -9.907 13.190 1.00 89.38 172 VAL A C 1
ATOM 1382 O O . VAL A 1 172 ? -24.811 -9.648 13.596 1.00 89.38 172 VAL A O 1
ATOM 1385 N N . ALA A 1 173 ? -23.027 -11.005 13.583 1.00 89.06 173 ALA A N 1
ATOM 1386 C CA . ALA A 1 173 ? -23.609 -11.996 14.480 1.00 89.06 173 ALA A CA 1
ATOM 1387 C C . ALA A 1 173 ? -23.900 -11.429 15.882 1.00 89.06 173 ALA A C 1
ATOM 1389 O O . ALA A 1 173 ? -24.953 -11.728 16.450 1.00 89.06 173 ALA A O 1
ATOM 1390 N N . SER A 1 174 ? -23.012 -10.595 16.440 1.00 86.44 174 SER A N 1
ATOM 1391 C CA . SER A 1 174 ? -23.239 -9.965 17.747 1.00 86.44 174 SER A CA 1
ATOM 1392 C C . SER A 1 174 ? -24.401 -8.973 17.720 1.00 86.44 174 SER A C 1
ATOM 1394 O O . SER A 1 174 ? -25.231 -9.004 18.626 1.00 86.44 174 SER A O 1
ATOM 1396 N N . HIS A 1 175 ? -24.521 -8.157 16.666 1.00 86.19 175 HIS A N 1
ATOM 1397 C CA . HIS A 1 175 ? -25.653 -7.234 16.513 1.00 86.19 175 HIS A CA 1
ATOM 1398 C C . HIS A 1 175 ? -26.989 -7.976 16.417 1.00 86.19 175 HIS A C 1
ATOM 1400 O O . HIS A 1 175 ? -27.939 -7.620 17.111 1.00 86.19 175 HIS A O 1
ATOM 1406 N N . ARG A 1 176 ? -27.052 -9.062 15.633 1.00 84.88 176 ARG A N 1
ATOM 1407 C CA . ARG A 1 176 ? -28.265 -9.893 15.522 1.00 84.88 176 ARG A CA 1
ATOM 1408 C C . ARG A 1 176 ? -28.681 -10.518 16.855 1.00 84.88 176 ARG A C 1
ATOM 1410 O O . ARG A 1 176 ? -29.870 -10.636 17.121 1.00 84.88 176 ARG A O 1
ATOM 1417 N N . ARG A 1 177 ? -27.724 -10.928 17.696 1.00 82.12 177 ARG A N 1
ATOM 1418 C CA . ARG A 1 177 ? -28.016 -11.474 19.036 1.00 82.12 177 ARG A CA 1
ATOM 1419 C C . ARG A 1 177 ? -28.504 -10.400 20.010 1.00 82.12 177 ARG A C 1
ATOM 1421 O O . ARG A 1 177 ? -29.381 -10.701 20.808 1.00 82.12 177 ARG A O 1
ATOM 1428 N N . GLY A 1 178 ? -27.959 -9.184 19.938 1.00 77.56 178 GLY A N 1
ATOM 1429 C CA . GLY A 1 178 ? -28.414 -8.046 20.746 1.00 77.56 178 GLY A CA 1
ATOM 1430 C C . GLY A 1 178 ? -29.838 -7.613 20.395 1.00 77.56 178 GLY A C 1
ATOM 1431 O O . GLY A 1 178 ? -30.666 -7.492 21.286 1.00 77.56 178 GLY A O 1
ATOM 1432 N N . ALA A 1 179 ? -30.149 -7.499 19.101 1.00 69.88 179 ALA A N 1
ATOM 1433 C CA . ALA A 1 179 ? -31.485 -7.132 18.622 1.00 69.88 179 ALA A CA 1
ATOM 1434 C C . ALA A 1 179 ? -32.575 -8.177 18.934 1.00 69.88 179 ALA A C 1
ATOM 1436 O O . ALA A 1 179 ? -33.745 -7.840 18.956 1.00 69.88 179 ALA A O 1
ATOM 1437 N N . ARG A 1 180 ? -32.204 -9.445 19.167 1.00 65.19 180 ARG A N 1
ATOM 1438 C CA . ARG A 1 180 ? -33.136 -10.509 19.594 1.00 6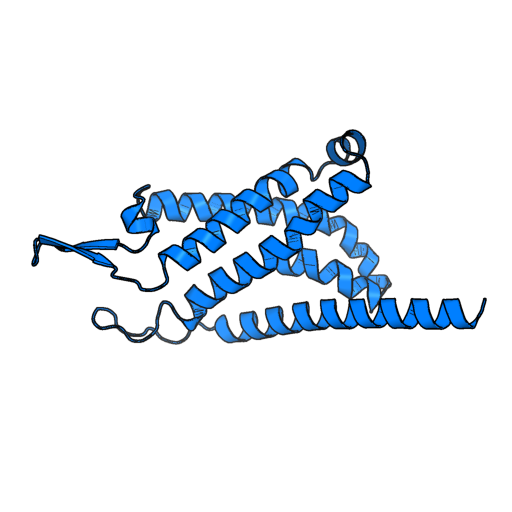5.19 180 ARG A CA 1
ATOM 1439 C C . ARG A 1 180 ? -33.387 -10.542 21.107 1.00 65.19 180 ARG A C 1
ATOM 1441 O O . ARG A 1 180 ? -34.195 -11.348 21.552 1.00 65.19 180 ARG A O 1
ATOM 1448 N N . ARG A 1 181 ? -32.624 -9.778 21.894 1.00 61.97 181 ARG A N 1
ATOM 1449 C CA . ARG A 1 181 ? -32.709 -9.726 23.365 1.00 61.97 181 ARG A CA 1
ATOM 1450 C C . ARG A 1 181 ? -33.338 -8.428 23.888 1.00 61.97 181 ARG A C 1
ATOM 1452 O O . ARG A 1 181 ? -33.535 -8.336 25.095 1.00 61.97 181 ARG A O 1
ATOM 1459 N N . ALA A 1 182 ? -33.569 -7.454 23.011 1.00 57.66 182 ALA A N 1
ATOM 1460 C CA . ALA A 1 182 ? -34.313 -6.225 23.275 1.00 57.66 182 ALA A CA 1
ATOM 1461 C C . ALA A 1 182 ? -35.765 -6.415 22.830 1.00 57.66 182 ALA A C 1
ATOM 1463 O O . ALA A 1 182 ? -36.643 -5.812 23.477 1.00 57.66 182 ALA A O 1
#

Secondary structure (DSSP, 8-state):
-HHHHHHHHHHHHHH-GGGGGGGGGHHHHHHHHHHHHHHHHHHHHHHTSTT-HHHHTTEEEEGGGTEEEE-STTHHHHHHHHHHHHHHHHHHHHT-SHHHHHHHHHHHHHHHHHHHHHHHHHHHHHHHIIIIITTS-BTTBPPPPPPTTHHHHHHHHHHHHHHHHHHHHHHHHHHHHHHTT-